Protein AF-A0A7X8KU43-F1 (afdb_monomer_lite)

Radius of gyration: 26.55 Å; chains: 1; bounding box: 76×63×77 Å

pLDDT: mean 82.04, std 18.68, range [27.97, 98.12]

Structure (mmCIF, N/CA/C/O backbone):
data_AF-A0A7X8KU43-F1
#
_entry.id   AF-A0A7X8KU43-F1
#
loop_
_atom_site.group_PDB
_atom_site.id
_atom_site.type_symbol
_atom_site.label_atom_id
_atom_site.label_alt_id
_atom_site.label_comp_id
_atom_site.label_asym_id
_atom_site.label_entity_id
_atom_site.label_seq_id
_atom_site.pdbx_PDB_ins_code
_atom_site.Cartn_x
_atom_site.Cartn_y
_atom_site.Cartn_z
_atom_site.occupancy
_atom_site.B_iso_or_equiv
_atom_site.auth_seq_id
_atom_site.auth_comp_id
_atom_site.auth_asym_id
_atom_site.auth_atom_id
_atom_site.pdbx_PDB_model_num
ATOM 1 N N . MET A 1 1 ? 43.065 34.150 -39.579 1.00 43.59 1 MET A N 1
ATOM 2 C CA . MET A 1 1 ? 42.049 33.133 -39.944 1.00 43.59 1 MET A CA 1
ATOM 3 C C . MET A 1 1 ? 42.023 31.978 -38.932 1.00 43.59 1 MET A C 1
ATOM 5 O O . MET A 1 1 ? 42.509 30.910 -39.254 1.00 43.59 1 MET A O 1
ATOM 9 N N . LYS A 1 2 ? 41.513 32.163 -37.702 1.00 38.28 2 LYS A N 1
ATOM 10 C CA . LYS A 1 2 ? 41.288 31.062 -36.725 1.00 38.28 2 LYS A CA 1
ATOM 11 C C . LYS A 1 2 ? 40.224 31.425 -35.665 1.00 38.28 2 LYS A C 1
ATOM 13 O O . LYS A 1 2 ? 40.397 31.143 -34.488 1.00 38.28 2 LYS A O 1
ATOM 18 N N . LYS A 1 3 ? 39.140 32.111 -36.051 1.00 36.75 3 LYS A N 1
ATOM 19 C CA . LYS A 1 3 ? 38.006 32.383 -35.134 1.00 36.75 3 LYS A CA 1
ATOM 20 C C . LYS A 1 3 ? 36.633 31.978 -35.675 1.00 36.75 3 LYS A C 1
ATOM 22 O O . LYS A 1 3 ? 35.703 31.854 -34.894 1.00 36.75 3 LYS A O 1
ATOM 27 N N . THR A 1 4 ? 36.513 31.676 -36.967 1.00 40.66 4 THR A N 1
ATOM 28 C CA . THR A 1 4 ? 35.217 31.343 -37.581 1.00 40.66 4 THR A CA 1
ATOM 29 C C . THR A 1 4 ? 34.882 29.846 -37.536 1.00 40.66 4 THR A C 1
ATOM 31 O O . THR A 1 4 ? 33.719 29.478 -37.623 1.00 40.66 4 THR A O 1
ATOM 34 N N . THR A 1 5 ? 35.865 28.963 -37.326 1.00 40.75 5 THR A N 1
ATOM 35 C CA . THR A 1 5 ? 35.646 27.502 -37.342 1.00 40.75 5 THR A CA 1
ATOM 36 C C . THR A 1 5 ? 35.141 26.937 -36.006 1.00 40.75 5 THR A C 1
ATOM 38 O O . THR A 1 5 ? 34.600 25.839 -35.977 1.00 40.75 5 THR A O 1
ATOM 41 N N . TYR A 1 6 ? 35.251 27.684 -34.900 1.00 33.97 6 TYR A N 1
ATOM 42 C CA . TYR A 1 6 ? 34.801 27.216 -33.578 1.00 33.97 6 TYR A CA 1
ATOM 43 C C . TYR A 1 6 ? 33.309 27.467 -33.303 1.00 33.97 6 TYR A C 1
ATOM 45 O O . TYR A 1 6 ? 32.732 26.820 -32.439 1.00 33.97 6 TYR A O 1
ATOM 53 N N . ILE A 1 7 ? 32.665 28.366 -34.055 1.00 38.22 7 ILE A N 1
ATOM 54 C CA . ILE A 1 7 ? 31.239 28.683 -33.864 1.00 38.22 7 ILE A CA 1
ATOM 55 C C . ILE A 1 7 ? 30.344 27.674 -34.603 1.00 38.22 7 ILE A C 1
ATOM 57 O O . ILE A 1 7 ? 29.251 27.372 -34.137 1.00 38.22 7 ILE A O 1
ATOM 61 N N . LEU A 1 8 ? 30.822 27.055 -35.689 1.00 31.77 8 LEU A N 1
ATOM 62 C CA . LEU A 1 8 ? 30.026 26.074 -36.436 1.00 31.77 8 LEU A CA 1
ATOM 63 C C . LEU A 1 8 ? 29.949 24.694 -35.751 1.00 31.77 8 LEU A C 1
ATOM 65 O O . LEU A 1 8 ? 28.955 23.994 -35.904 1.00 31.77 8 LEU A O 1
ATOM 69 N N . LEU A 1 9 ? 30.956 24.314 -34.954 1.00 32.56 9 LEU A N 1
ATOM 70 C CA . LEU A 1 9 ? 30.963 23.041 -34.214 1.00 32.56 9 LEU A CA 1
ATOM 71 C C . LEU A 1 9 ? 30.105 23.080 -32.942 1.00 32.56 9 LEU A C 1
ATOM 73 O O . LEU A 1 9 ? 29.522 22.065 -32.574 1.00 32.56 9 LEU A O 1
ATOM 77 N N . VAL A 1 10 ? 29.958 24.250 -32.313 1.00 34.97 10 VAL A N 1
ATOM 78 C CA . VAL A 1 10 ? 29.074 24.412 -31.146 1.00 34.97 10 VAL A CA 1
ATOM 79 C C . VAL A 1 10 ? 27.607 24.461 -31.579 1.00 34.97 10 VAL A C 1
ATOM 81 O O . VAL A 1 10 ? 26.766 23.862 -30.921 1.00 34.97 10 VAL A O 1
ATOM 84 N N . VAL A 1 11 ? 27.288 25.048 -32.737 1.00 35.31 11 VAL A N 1
ATOM 85 C CA . VAL A 1 11 ? 25.902 25.067 -33.240 1.00 35.31 11 VAL A CA 1
ATOM 86 C C . VAL A 1 11 ? 25.445 23.686 -33.734 1.00 35.31 11 VAL A C 1
ATOM 88 O O . VAL A 1 11 ? 24.280 23.347 -33.560 1.00 35.31 11 VAL A O 1
ATOM 91 N N . ILE A 1 12 ? 26.340 22.836 -34.254 1.00 33.31 12 ILE A N 1
ATOM 92 C CA . ILE A 1 12 ? 25.976 21.465 -34.664 1.00 33.31 12 ILE A CA 1
ATOM 93 C C . ILE A 1 12 ? 25.818 20.528 -33.450 1.00 33.31 12 ILE A C 1
ATOM 95 O O . ILE A 1 12 ? 24.948 19.662 -33.468 1.00 33.31 12 ILE A O 1
ATOM 99 N N . PHE A 1 13 ? 26.553 20.745 -32.352 1.00 32.97 13 PHE A N 1
ATOM 100 C CA . PHE A 1 13 ? 26.321 20.001 -31.104 1.00 32.97 13 PHE A CA 1
ATOM 101 C C . PHE A 1 13 ? 25.080 20.495 -30.339 1.00 32.97 13 PHE A C 1
ATOM 103 O O . PHE A 1 13 ? 24.383 19.698 -29.716 1.00 32.97 13 PHE A O 1
ATOM 110 N N . SER A 1 14 ? 24.740 21.784 -30.441 1.00 32.69 14 SER A N 1
ATOM 111 C CA . SER A 1 14 ? 23.500 22.338 -29.878 1.00 32.69 14 SER A CA 1
ATOM 112 C C . SER A 1 14 ? 22.250 22.053 -30.722 1.00 32.69 14 SER A C 1
ATOM 114 O O . SER A 1 14 ? 21.150 22.120 -30.188 1.00 32.69 14 SER A O 1
ATOM 116 N N . ALA A 1 15 ? 22.390 21.691 -32.003 1.00 33.19 15 ALA A N 1
ATOM 117 C CA . ALA A 1 15 ? 21.268 21.309 -32.868 1.00 33.19 15 ALA A CA 1
ATOM 118 C C . ALA A 1 15 ? 20.985 19.792 -32.898 1.00 33.19 15 ALA A C 1
ATOM 120 O O . ALA A 1 15 ? 19.907 19.389 -33.326 1.00 33.19 15 ALA A O 1
ATOM 121 N N . ILE A 1 16 ? 21.898 18.948 -32.401 1.00 32.66 16 ILE A N 1
ATOM 122 C CA . ILE A 1 16 ? 21.660 17.498 -32.236 1.00 32.66 16 ILE A CA 1
ATOM 123 C C . ILE A 1 16 ? 21.121 17.161 -30.832 1.00 32.66 16 ILE A C 1
ATOM 125 O O . ILE A 1 16 ? 20.484 16.130 -30.645 1.00 32.66 16 ILE A O 1
ATOM 129 N N . LEU A 1 17 ? 21.232 18.077 -29.866 1.00 31.91 17 LEU A N 1
ATOM 130 C CA . LEU A 1 17 ? 20.595 17.964 -28.544 1.00 31.91 17 LEU A CA 1
ATOM 131 C C . LEU A 1 17 ? 19.133 18.457 -28.495 1.00 31.91 17 LEU A C 1
ATOM 133 O O . LEU A 1 17 ? 18.544 18.516 -27.422 1.00 31.91 17 LEU A O 1
ATOM 137 N N . VAL A 1 18 ? 18.531 18.780 -29.647 1.00 35.34 18 VAL A N 1
ATOM 138 C CA . VAL A 1 18 ? 17.107 19.168 -29.767 1.00 35.34 18 VAL A CA 1
ATOM 139 C C . VAL A 1 18 ? 16.286 18.124 -30.551 1.00 35.34 18 VAL A C 1
ATOM 141 O O . VAL A 1 18 ? 15.082 18.278 -30.723 1.00 35.34 18 VAL A O 1
ATOM 144 N N . LEU A 1 19 ? 16.900 17.008 -30.973 1.00 33.28 19 LEU A N 1
ATOM 145 C CA . LEU A 1 19 ? 16.208 15.890 -31.642 1.00 33.28 19 LEU A CA 1
ATOM 146 C C . LEU A 1 19 ? 16.329 14.539 -30.920 1.00 33.28 19 LEU A C 1
ATOM 148 O O . LEU A 1 19 ? 15.763 13.552 -31.378 1.00 33.28 19 LEU A O 1
ATOM 152 N N . SER A 1 20 ? 16.961 14.498 -29.748 1.00 33.44 20 SER A N 1
ATOM 153 C CA . SER A 1 20 ? 16.688 13.470 -28.745 1.00 33.44 20 SER A CA 1
ATOM 154 C C . SER A 1 20 ? 15.942 14.132 -27.593 1.00 33.44 20 SER A C 1
ATOM 156 O O . SER A 1 20 ? 16.532 14.760 -26.719 1.00 33.44 20 SER A O 1
ATOM 158 N N . GLY A 1 21 ? 14.616 13.998 -27.585 1.00 31.06 21 GLY A N 1
ATOM 159 C CA . GLY A 1 21 ? 13.755 14.347 -26.452 1.00 31.06 21 GLY A CA 1
ATOM 160 C C . GLY A 1 21 ? 14.014 13.486 -25.207 1.00 31.06 21 GLY A C 1
ATOM 161 O O . GLY A 1 21 ? 13.071 13.091 -24.532 1.00 31.06 21 GLY A O 1
ATOM 162 N N . CYS A 1 22 ? 15.275 13.183 -24.888 1.00 32.84 22 CYS A N 1
ATOM 163 C CA . CYS A 1 22 ? 15.699 12.568 -23.642 1.00 32.84 22 CYS A CA 1
ATOM 164 C C . CYS A 1 22 ? 15.632 13.608 -22.521 1.00 32.84 22 CYS A C 1
ATOM 166 O O . CYS A 1 22 ? 16.640 14.024 -21.952 1.00 32.84 22 CYS A O 1
ATOM 168 N N . SER A 1 23 ? 14.410 13.991 -22.157 1.00 36.44 23 SER A N 1
ATOM 169 C CA . SER A 1 23 ? 14.125 14.210 -20.748 1.00 36.44 23 SER A CA 1
ATOM 170 C C . SER A 1 23 ? 14.338 12.860 -20.066 1.00 36.44 23 SER A C 1
ATOM 172 O O . SER A 1 23 ? 13.478 11.988 -20.109 1.00 36.44 23 SER A O 1
ATOM 174 N N . SER A 1 24 ? 15.514 12.654 -19.479 1.00 46.03 24 SER A N 1
ATOM 175 C CA . SER A 1 24 ? 15.922 11.432 -18.769 1.00 46.03 24 SER A CA 1
ATOM 176 C C . SER A 1 24 ? 15.148 11.185 -17.463 1.00 46.03 24 SER A C 1
ATOM 178 O O . SER A 1 24 ? 15.634 10.504 -16.563 1.00 46.03 24 SER A O 1
ATOM 180 N N . LYS A 1 25 ? 13.957 11.774 -17.324 1.00 62.25 25 LYS A N 1
ATOM 181 C CA . LYS A 1 25 ? 13.095 11.720 -16.147 1.00 62.25 25 LYS A CA 1
ATOM 182 C C . LYS A 1 25 ? 11.652 11.828 -16.636 1.00 62.25 25 LYS A C 1
ATOM 184 O O . LYS A 1 25 ? 11.289 12.877 -17.162 1.00 62.25 25 LYS A O 1
ATOM 189 N N . GLY A 1 26 ? 10.860 10.767 -16.490 1.00 75.88 26 GLY A N 1
ATOM 190 C CA . GLY A 1 26 ? 9.407 10.853 -16.662 1.00 75.88 26 GLY A CA 1
ATOM 191 C C . GLY A 1 26 ? 8.761 9.850 -17.618 1.00 75.88 26 GLY A C 1
ATOM 192 O O . GLY A 1 26 ? 9.371 8.858 -18.028 1.00 75.88 26 GLY A O 1
ATOM 193 N N . ILE A 1 27 ? 7.494 10.132 -17.927 1.00 87.25 27 ILE A N 1
ATOM 194 C CA . ILE A 1 27 ? 6.581 9.366 -18.776 1.00 87.25 27 ILE A CA 1
ATOM 195 C C . ILE A 1 27 ? 6.119 10.293 -19.891 1.00 87.25 27 ILE A C 1
ATOM 197 O O . ILE A 1 27 ? 5.416 11.277 -19.658 1.00 87.25 27 ILE A O 1
ATOM 201 N N . THR A 1 28 ? 6.485 9.976 -21.124 1.00 90.25 28 THR A N 1
ATOM 202 C CA . THR A 1 28 ? 6.164 10.829 -22.274 1.00 90.25 28 THR A CA 1
ATOM 203 C C . THR A 1 28 ? 5.762 9.987 -23.466 1.00 90.25 28 THR A C 1
ATOM 205 O O . THR A 1 28 ? 6.204 8.851 -23.604 1.00 90.25 28 THR A O 1
ATOM 208 N N . GLY A 1 29 ? 4.917 10.526 -24.338 1.00 90.94 29 GLY A N 1
ATOM 209 C CA . GLY A 1 29 ? 4.500 9.819 -25.540 1.00 90.94 29 GLY A CA 1
ATOM 210 C C . GLY A 1 29 ? 3.059 10.105 -25.918 1.00 90.94 29 GLY A C 1
ATOM 211 O O . GLY A 1 29 ? 2.514 11.170 -25.619 1.00 90.94 29 GLY A O 1
ATOM 212 N N . ASN A 1 30 ? 2.464 9.146 -26.613 1.00 93.62 30 ASN A N 1
ATOM 213 C CA . ASN A 1 30 ? 1.108 9.206 -27.132 1.00 93.62 30 ASN A CA 1
ATOM 214 C C . ASN A 1 30 ? 0.395 7.855 -26.952 1.00 93.62 30 ASN A C 1
ATOM 216 O O . ASN A 1 30 ? 0.941 6.911 -26.393 1.00 93.62 30 ASN A O 1
ATOM 220 N N . GLU A 1 31 ? -0.832 7.759 -27.449 1.00 94.69 31 GLU A N 1
ATOM 221 C CA . GLU A 1 31 ? -1.694 6.574 -27.354 1.00 94.69 31 GLU A CA 1
ATOM 222 C C . GLU A 1 31 ? -1.145 5.280 -27.975 1.00 94.69 31 GLU A C 1
ATOM 224 O O . GLU A 1 31 ? -1.690 4.210 -27.706 1.00 94.69 31 GLU A O 1
ATOM 229 N N . ASN A 1 32 ? -0.123 5.359 -28.827 1.00 94.31 32 ASN A N 1
ATOM 230 C CA . ASN A 1 32 ? 0.467 4.199 -29.498 1.00 94.31 32 ASN A CA 1
ATOM 231 C C . ASN A 1 32 ? 1.805 3.794 -28.882 1.00 94.31 32 ASN A C 1
ATOM 233 O O . ASN A 1 32 ? 2.158 2.619 -28.899 1.00 94.31 32 ASN A O 1
ATOM 237 N N . GLU A 1 33 ? 2.543 4.766 -28.353 1.00 94.56 33 GLU A N 1
ATOM 238 C CA . GLU A 1 33 ? 3.863 4.549 -27.783 1.00 94.56 33 GLU A CA 1
ATOM 239 C C . GLU A 1 33 ? 4.084 5.500 -26.610 1.00 94.56 33 GLU A C 1
ATOM 241 O O . GLU A 1 33 ? 4.035 6.725 -26.766 1.00 94.56 33 GLU A O 1
ATOM 246 N N . VAL A 1 34 ? 4.381 4.926 -25.444 1.00 93.75 34 VAL A N 1
ATOM 247 C CA . VAL A 1 34 ? 4.819 5.674 -24.266 1.00 93.75 34 VAL A CA 1
ATOM 248 C C . VAL A 1 34 ? 6.219 5.232 -23.866 1.00 93.75 34 VAL A C 1
ATOM 250 O O . VAL A 1 34 ? 6.542 4.047 -23.834 1.00 93.75 34 VAL A O 1
ATOM 253 N N . ARG A 1 35 ? 7.054 6.213 -23.545 1.00 91.81 35 ARG A N 1
ATOM 254 C CA . ARG A 1 35 ? 8.397 6.055 -22.999 1.00 91.81 35 ARG A CA 1
ATOM 255 C C . ARG A 1 35 ? 8.335 6.232 -21.490 1.00 91.81 35 ARG A C 1
ATOM 257 O O . ARG A 1 35 ? 7.846 7.257 -21.019 1.00 91.81 35 ARG A O 1
ATOM 264 N N . ILE A 1 36 ? 8.842 5.251 -20.751 1.00 88.25 36 ILE A N 1
ATOM 265 C CA . ILE A 1 36 ? 8.889 5.223 -19.286 1.00 88.25 36 ILE A CA 1
ATOM 266 C C . ILE A 1 36 ? 10.354 5.096 -18.868 1.00 88.25 36 ILE A C 1
ATOM 268 O O . ILE A 1 36 ? 11.019 4.138 -19.247 1.00 88.25 36 ILE A O 1
ATOM 272 N N . SER A 1 37 ? 10.882 6.039 -18.091 1.00 79.75 37 SER A N 1
ATOM 273 C CA . SER A 1 37 ? 12.252 5.930 -17.562 1.00 79.75 37 SER A CA 1
ATOM 274 C C . SER A 1 37 ? 12.441 4.663 -16.702 1.00 79.75 37 SER A C 1
ATOM 276 O O . SER A 1 37 ? 11.493 4.219 -16.061 1.00 79.75 37 SER A O 1
ATOM 278 N N . ILE A 1 38 ? 13.659 4.097 -16.655 1.00 59.50 38 ILE A N 1
ATOM 279 C CA . ILE A 1 38 ? 14.026 2.822 -15.974 1.00 59.50 38 ILE A CA 1
ATOM 280 C C . ILE A 1 38 ? 13.612 2.674 -14.498 1.00 59.50 38 ILE A C 1
ATOM 282 O O . ILE A 1 38 ? 13.722 1.586 -13.942 1.00 59.50 38 ILE A O 1
ATOM 286 N N . PHE A 1 39 ? 13.125 3.736 -13.862 1.00 66.31 39 PHE A N 1
ATOM 287 C CA . PHE A 1 39 ? 12.539 3.689 -12.521 1.00 66.31 39 PHE A CA 1
ATOM 288 C C . PHE A 1 39 ? 11.061 3.272 -12.516 1.00 66.31 39 PHE A C 1
ATOM 290 O O . PHE A 1 39 ? 10.439 3.239 -11.458 1.00 66.31 39 PHE A O 1
ATOM 297 N N . GLY A 1 40 ? 10.489 2.974 -13.685 1.00 66.56 40 GLY A N 1
ATOM 298 C CA . GLY A 1 40 ? 9.151 2.425 -13.811 1.00 66.56 40 GLY A CA 1
ATOM 299 C C . GLY A 1 40 ? 9.150 0.906 -13.942 1.00 66.56 40 GLY A C 1
ATOM 300 O O . GLY A 1 40 ? 9.958 0.328 -14.669 1.00 66.56 40 GLY A O 1
ATOM 301 N N . GLN A 1 41 ? 8.209 0.252 -13.269 1.00 78.31 41 GLN A N 1
ATOM 302 C CA . GLN A 1 41 ? 7.930 -1.172 -13.460 1.00 78.31 41 GLN A CA 1
ATOM 303 C C . GLN A 1 41 ? 6.536 -1.331 -14.035 1.00 78.31 41 GLN A C 1
ATOM 305 O O . GLN A 1 41 ? 5.638 -0.571 -13.693 1.00 78.31 41 GLN A O 1
ATOM 310 N N . LEU A 1 42 ? 6.341 -2.319 -14.901 1.00 85.75 42 LEU A N 1
ATOM 311 C CA . LEU A 1 42 ? 5.048 -2.536 -15.531 1.00 85.75 42 LEU A CA 1
ATOM 312 C C . LEU A 1 42 ? 4.727 -4.010 -15.691 1.00 85.75 42 LEU A C 1
ATOM 314 O O . LEU A 1 42 ? 5.623 -4.853 -15.790 1.00 85.75 42 LEU A O 1
ATOM 318 N N . THR A 1 43 ? 3.437 -4.300 -15.791 1.00 85.62 43 THR A N 1
ATOM 319 C CA . THR A 1 43 ? 2.931 -5.596 -16.230 1.00 85.62 43 THR A CA 1
ATOM 320 C C . THR A 1 43 ? 1.820 -5.416 -17.268 1.00 85.62 43 THR A C 1
ATOM 322 O O . THR A 1 43 ? 1.151 -4.377 -17.286 1.00 85.62 43 THR A O 1
ATOM 325 N N . PRO A 1 44 ? 1.622 -6.418 -18.142 1.00 88.69 44 PRO A N 1
ATOM 326 C CA . PRO A 1 44 ? 2.515 -7.552 -18.381 1.00 88.69 44 PRO A CA 1
ATOM 327 C C . PRO A 1 44 ? 3.784 -7.119 -19.134 1.00 88.69 44 PRO A C 1
ATOM 329 O O . PRO A 1 44 ? 3.786 -6.136 -19.870 1.00 88.69 44 PRO A O 1
ATOM 332 N N . ALA A 1 45 ? 4.868 -7.893 -19.019 1.00 86.88 45 ALA A N 1
ATOM 333 C CA . ALA A 1 45 ? 6.114 -7.617 -19.748 1.00 86.88 45 ALA A CA 1
ATOM 334 C C . ALA A 1 45 ? 5.932 -7.591 -21.283 1.00 86.88 45 ALA A C 1
ATOM 336 O O . ALA A 1 45 ? 6.725 -6.974 -21.989 1.00 86.88 45 ALA A O 1
ATOM 337 N N . SER A 1 46 ? 4.871 -8.222 -21.800 1.00 87.44 46 SER A N 1
ATOM 338 C CA . SER A 1 46 ? 4.487 -8.201 -23.217 1.00 87.44 46 SER A CA 1
ATOM 339 C C . SER A 1 46 ? 3.987 -6.841 -23.717 1.00 87.44 46 SER A C 1
ATOM 341 O O . SER A 1 46 ? 3.827 -6.665 -24.924 1.00 87.44 46 SER A O 1
ATOM 343 N N . ALA A 1 47 ? 3.744 -5.876 -22.825 1.00 91.31 47 ALA A 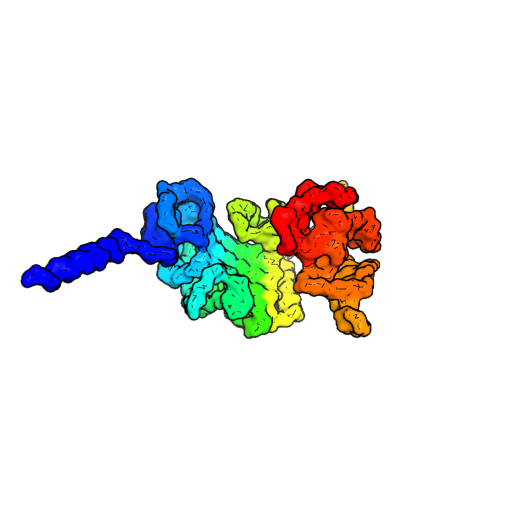N 1
ATOM 344 C CA . ALA A 1 47 ? 3.447 -4.500 -23.211 1.00 91.31 47 ALA A CA 1
ATOM 345 C C . ALA A 1 47 ? 4.691 -3.745 -23.717 1.00 91.31 47 ALA A C 1
ATOM 347 O O . ALA A 1 47 ? 4.554 -2.707 -24.360 1.00 91.31 47 ALA A O 1
ATOM 348 N N . VAL A 1 48 ? 5.902 -4.255 -23.457 1.00 92.19 48 VAL A N 1
ATOM 349 C CA . VAL A 1 48 ? 7.154 -3.653 -23.932 1.00 92.19 48 VAL A CA 1
ATOM 350 C C . VAL A 1 48 ? 7.338 -3.948 -25.420 1.00 92.19 48 VAL A C 1
ATOM 352 O O . VAL A 1 48 ? 7.456 -5.104 -25.822 1.00 92.19 48 VAL A O 1
ATOM 355 N N . ILE A 1 49 ? 7.402 -2.893 -26.231 1.00 93.62 49 ILE A N 1
ATOM 356 C CA . ILE A 1 49 ? 7.675 -2.974 -27.673 1.00 93.62 49 ILE A CA 1
ATOM 357 C C . ILE A 1 49 ? 9.190 -2.936 -27.916 1.00 93.62 49 ILE A C 1
ATOM 359 O O . ILE A 1 49 ? 9.702 -3.599 -28.815 1.00 93.62 49 ILE A O 1
ATOM 363 N N . SER A 1 50 ? 9.916 -2.170 -27.097 1.00 88.44 50 SER A N 1
ATOM 364 C CA . SER A 1 50 ? 11.363 -1.989 -27.196 1.00 88.44 50 SER A CA 1
ATOM 365 C C . SER A 1 50 ? 11.974 -1.693 -25.822 1.00 88.44 50 SER A C 1
ATOM 367 O O . SER A 1 50 ? 11.364 -1.042 -24.969 1.00 88.44 50 SER A O 1
ATOM 369 N N . LYS A 1 51 ? 13.200 -2.179 -25.610 1.00 78.94 51 LYS A N 1
ATOM 370 C CA . LYS A 1 51 ? 14.048 -1.791 -24.480 1.00 78.94 51 LYS A CA 1
ATOM 371 C C . LYS A 1 51 ? 15.083 -0.807 -25.003 1.00 78.94 51 LYS A C 1
ATOM 373 O O . LYS A 1 51 ? 16.002 -1.211 -25.713 1.00 78.94 51 LYS A O 1
ATOM 378 N N . GLU A 1 52 ? 14.918 0.463 -24.668 1.00 82.81 52 GLU A N 1
ATOM 379 C CA . GLU A 1 52 ? 15.921 1.486 -24.930 1.00 82.81 52 GLU A CA 1
ATOM 380 C C . GLU A 1 52 ? 16.816 1.645 -23.700 1.00 82.81 52 GLU A C 1
ATOM 382 O O . GLU A 1 52 ? 16.414 1.374 -22.566 1.00 82.81 52 GLU A O 1
ATOM 387 N N . ASP A 1 53 ? 18.058 2.069 -23.906 1.00 79.88 53 ASP A N 1
ATOM 388 C CA . ASP A 1 53 ? 18.925 2.353 -22.769 1.00 79.88 53 ASP A CA 1
ATOM 389 C C . ASP A 1 53 ? 18.347 3.528 -21.962 1.00 79.88 53 ASP A C 1
ATOM 391 O O . ASP A 1 53 ? 18.025 4.583 -22.511 1.00 79.88 53 ASP A O 1
ATOM 395 N N . GLY A 1 54 ? 18.143 3.325 -20.661 1.00 77.38 54 GLY A N 1
ATOM 396 C CA . GLY A 1 54 ? 17.529 4.320 -19.778 1.00 77.38 54 GLY A CA 1
ATOM 397 C C . GLY A 1 54 ? 16.006 4.507 -19.903 1.00 77.38 54 GLY A C 1
ATOM 398 O O . GLY A 1 54 ? 15.448 5.276 -19.109 1.00 77.38 54 GLY A O 1
ATOM 399 N N . ALA A 1 55 ? 15.307 3.792 -20.800 1.00 84.69 55 ALA A N 1
ATOM 400 C CA . ALA A 1 55 ? 13.844 3.844 -20.912 1.00 84.69 55 ALA A CA 1
ATOM 401 C C . ALA A 1 55 ? 13.192 2.561 -21.473 1.00 84.69 55 ALA A C 1
ATOM 403 O O . ALA A 1 55 ? 13.711 1.878 -22.350 1.00 84.69 55 ALA A O 1
ATOM 404 N N . LEU A 1 56 ? 11.981 2.259 -21.014 1.00 86.88 56 LEU A N 1
ATOM 405 C CA . LEU A 1 56 ? 11.094 1.269 -21.617 1.00 86.88 56 LEU A CA 1
ATOM 406 C C . LEU A 1 56 ? 10.161 1.958 -22.608 1.00 86.88 56 LEU A C 1
ATOM 408 O O . LEU A 1 56 ? 9.532 2.961 -22.274 1.00 86.88 56 LEU A O 1
ATOM 412 N N . VAL A 1 57 ? 10.038 1.391 -23.805 1.00 91.62 57 VAL A N 1
ATOM 413 C CA . VAL A 1 57 ? 9.075 1.829 -24.816 1.00 91.62 57 VAL A CA 1
ATOM 414 C C . VAL A 1 57 ? 7.937 0.823 -24.860 1.00 91.62 57 VAL A C 1
ATOM 416 O O . VAL A 1 57 ? 8.160 -0.373 -25.077 1.00 91.62 57 VAL A O 1
ATOM 419 N N . VAL A 1 58 ? 6.718 1.294 -24.615 1.00 93.88 58 VAL A N 1
ATOM 420 C CA . VAL A 1 58 ? 5.574 0.429 -24.322 1.00 93.88 58 VAL A CA 1
ATOM 421 C C . VAL A 1 58 ? 4.358 0.790 -25.156 1.00 93.88 58 VAL A C 1
ATOM 423 O O . VAL A 1 58 ? 4.155 1.950 -25.511 1.00 93.88 58 VAL A O 1
ATOM 426 N N . ASP A 1 59 ? 3.527 -0.216 -25.407 1.00 96.88 59 ASP A N 1
ATOM 427 C CA . ASP A 1 59 ? 2.147 -0.046 -25.849 1.00 96.88 59 ASP A CA 1
ATOM 428 C C . ASP A 1 59 ? 1.295 0.259 -24.604 1.00 96.88 59 ASP A C 1
ATOM 430 O O . ASP A 1 59 ? 1.020 -0.660 -23.818 1.00 96.88 59 ASP A O 1
ATOM 434 N N . PRO A 1 60 ? 0.882 1.520 -24.372 1.00 95.75 60 PRO A N 1
ATOM 435 C CA . PRO A 1 60 ? 0.191 1.892 -23.139 1.00 95.75 60 PRO A CA 1
ATOM 436 C C . PRO A 1 60 ? -1.164 1.185 -22.999 1.00 95.75 60 PRO A C 1
ATOM 438 O O . PRO A 1 60 ? -1.633 0.971 -21.884 1.00 95.75 60 PRO A O 1
ATOM 441 N N . LYS A 1 61 ? -1.770 0.736 -24.107 1.00 97.12 61 LYS A N 1
ATOM 442 C CA . LYS A 1 61 ? -3.054 0.022 -24.103 1.00 97.12 61 LYS A CA 1
ATOM 443 C C . LYS A 1 61 ? -2.922 -1.409 -23.587 1.00 97.12 61 LYS A C 1
ATOM 445 O O . LYS A 1 61 ? -3.931 -2.020 -23.251 1.00 97.12 61 LYS A O 1
ATOM 450 N N . LYS A 1 62 ? -1.711 -1.968 -23.522 1.00 96.00 62 LYS A N 1
ATOM 451 C CA . LYS A 1 62 ? -1.466 -3.318 -22.986 1.00 96.00 62 LYS A CA 1
ATOM 452 C C . LYS A 1 62 ? -1.066 -3.323 -21.519 1.00 96.00 62 LYS A C 1
ATOM 454 O O . LYS A 1 62 ? -1.082 -4.388 -20.913 1.00 96.00 62 LYS A O 1
ATOM 459 N N . VAL A 1 63 ? -0.680 -2.177 -20.966 1.00 93.88 63 VAL A N 1
ATOM 460 C CA . VAL A 1 63 ? -0.213 -2.072 -19.583 1.00 93.88 63 VAL A CA 1
ATOM 461 C C . VAL A 1 63 ? -1.407 -2.137 -18.631 1.00 93.88 63 VAL A C 1
ATOM 463 O O . VAL A 1 63 ? -2.339 -1.344 -18.738 1.00 93.88 63 VAL A O 1
ATOM 466 N N . THR A 1 64 ? -1.353 -3.071 -17.685 1.00 93.06 64 THR A N 1
ATOM 467 C CA . THR A 1 64 ? -2.387 -3.290 -16.662 1.00 93.06 64 THR A CA 1
ATOM 468 C C . THR A 1 64 ? -1.936 -2.874 -15.271 1.00 93.06 64 THR A C 1
ATOM 470 O O . THR A 1 64 ? -2.768 -2.529 -14.435 1.00 93.06 64 THR A O 1
ATOM 473 N N . SER A 1 65 ? -0.630 -2.873 -15.010 1.00 92.19 65 SER A N 1
ATOM 474 C CA . SER A 1 65 ? -0.069 -2.347 -13.767 1.00 92.19 65 SER A CA 1
ATOM 475 C C . SER A 1 65 ? 1.166 -1.515 -14.067 1.00 92.19 65 SER A C 1
ATOM 477 O O . SER A 1 65 ? 1.979 -1.908 -14.905 1.00 92.19 65 SER A O 1
ATOM 479 N N . LEU A 1 66 ? 1.311 -0.387 -13.379 1.00 92.38 66 LEU A N 1
ATOM 480 C CA . LEU A 1 66 ? 2.408 0.552 -13.563 1.00 92.38 66 LEU A CA 1
ATOM 481 C C . LEU A 1 66 ? 2.876 1.080 -12.204 1.00 92.38 66 LEU A C 1
ATOM 483 O O . LEU A 1 66 ? 2.080 1.591 -11.429 1.00 92.38 66 LEU A O 1
ATOM 487 N N . GLN A 1 67 ? 4.172 0.995 -11.937 1.00 89.62 67 GLN A N 1
ATOM 488 C CA . GLN A 1 67 ? 4.848 1.740 -10.882 1.00 89.62 67 GLN A CA 1
ATOM 489 C C . GLN A 1 67 ? 5.682 2.835 -11.531 1.00 89.62 67 GLN A C 1
ATOM 491 O O . GLN A 1 67 ? 6.389 2.559 -12.499 1.00 89.62 67 GLN A O 1
ATOM 496 N N . ILE A 1 68 ? 5.640 4.041 -10.974 1.00 87.44 68 ILE A N 1
ATOM 497 C CA . ILE A 1 68 ? 6.459 5.182 -11.382 1.00 87.44 68 ILE A CA 1
ATOM 498 C C . ILE A 1 68 ? 7.014 5.903 -10.158 1.00 87.44 68 ILE A C 1
ATOM 500 O O . ILE A 1 68 ? 6.301 6.158 -9.191 1.00 87.44 68 ILE A O 1
ATOM 504 N N . SER A 1 69 ? 8.299 6.247 -10.220 1.00 86.00 69 SER A N 1
ATOM 505 C CA . SER A 1 69 ? 8.988 6.944 -9.138 1.00 86.00 69 SER A CA 1
ATOM 506 C C . SER A 1 69 ? 9.200 8.415 -9.469 1.00 86.00 69 SER A C 1
ATOM 508 O O . SER A 1 69 ? 9.715 8.773 -10.533 1.00 86.00 69 SER A O 1
ATOM 510 N N . SER A 1 70 ? 8.790 9.263 -8.536 1.00 84.50 70 SER A N 1
ATOM 511 C CA . SER A 1 70 ? 8.841 10.717 -8.561 1.00 84.50 70 SER A CA 1
ATOM 512 C C . SER A 1 70 ? 8.387 11.311 -9.905 1.00 84.50 70 SER A C 1
ATOM 514 O O . SER A 1 70 ? 9.202 11.983 -10.543 1.00 84.50 70 SER A O 1
ATOM 516 N N . PRO A 1 71 ? 7.152 11.074 -10.391 1.00 87.88 71 PRO A N 1
ATOM 517 C CA . PRO A 1 71 ? 6.672 11.695 -11.625 1.00 87.88 71 PRO A CA 1
ATOM 518 C C . PRO A 1 71 ? 6.540 13.217 -11.480 1.00 87.88 71 PRO A C 1
ATOM 520 O O . PRO A 1 71 ? 6.342 13.751 -10.396 1.00 87.88 71 PRO A O 1
ATOM 523 N N . SER A 1 72 ? 6.651 13.946 -12.584 1.00 88.38 72 SER A N 1
ATOM 524 C CA . SER A 1 72 ? 6.175 15.328 -12.671 1.00 88.38 72 SER A CA 1
ATOM 525 C C . SER A 1 72 ? 4.673 15.362 -12.972 1.00 88.38 72 SER A C 1
ATOM 527 O O . SER A 1 72 ? 4.112 14.413 -13.520 1.00 88.38 72 SER A O 1
ATOM 529 N N . ASN A 1 73 ? 4.021 16.503 -12.738 1.00 90.12 73 ASN A N 1
ATOM 530 C CA . ASN A 1 73 ? 2.629 16.699 -13.168 1.00 90.12 73 ASN A CA 1
ATOM 531 C C . ASN A 1 73 ? 2.437 16.571 -14.693 1.00 90.12 73 ASN A C 1
ATOM 533 O O . ASN A 1 73 ? 1.335 16.290 -15.160 1.00 90.12 73 ASN A O 1
ATOM 537 N N . ALA A 1 74 ? 3.489 16.782 -15.493 1.00 89.12 74 ALA A N 1
ATOM 538 C CA . ALA A 1 74 ? 3.436 16.529 -16.932 1.00 89.12 74 ALA A CA 1
ATOM 539 C C . ALA A 1 74 ? 3.388 15.024 -17.240 1.00 89.12 74 ALA A C 1
ATOM 541 O O . ALA A 1 74 ? 2.655 14.617 -18.138 1.00 89.12 74 ALA A O 1
ATOM 542 N N . ASP A 1 75 ? 4.096 14.207 -16.458 1.00 90.44 75 ASP A N 1
ATOM 543 C CA . ASP A 1 75 ? 4.099 12.748 -16.601 1.00 90.44 75 ASP A CA 1
ATOM 544 C C . ASP A 1 75 ? 2.729 12.155 -16.261 1.00 90.44 75 ASP A C 1
ATOM 546 O O . ASP A 1 75 ? 2.232 11.298 -16.992 1.00 90.44 75 ASP A O 1
ATOM 550 N N . LEU A 1 76 ? 2.071 12.669 -15.212 1.00 92.81 76 LEU A N 1
ATOM 551 C CA . LEU A 1 76 ? 0.714 12.252 -14.841 1.00 92.81 76 LEU A CA 1
ATOM 552 C C . LEU A 1 76 ? -0.286 12.480 -15.984 1.00 92.81 76 LEU A C 1
ATOM 554 O O . LEU A 1 76 ? -1.143 11.637 -16.229 1.00 92.81 76 LEU A O 1
ATOM 558 N N . LYS A 1 77 ? -0.142 13.559 -16.765 1.00 94.00 77 LYS A N 1
ATOM 559 C CA . LYS A 1 77 ? -1.001 13.816 -17.940 1.00 94.00 77 LYS A CA 1
ATOM 560 C C . LYS A 1 77 ? -0.842 12.776 -19.047 1.00 94.00 77 LYS A C 1
ATOM 562 O O . LYS A 1 77 ? -1.768 12.596 -19.839 1.00 94.00 77 LYS A O 1
ATOM 567 N N . THR A 1 78 ? 0.305 12.107 -19.127 1.00 94.31 78 THR A N 1
ATOM 568 C CA . THR A 1 78 ? 0.544 11.025 -20.091 1.00 94.31 78 THR A CA 1
ATOM 569 C C . THR A 1 78 ? -0.218 9.751 -19.706 1.00 94.31 78 THR A C 1
ATOM 571 O O . THR A 1 78 ? -0.509 8.933 -20.579 1.00 94.31 78 THR A O 1
ATOM 574 N N . LEU A 1 79 ? -0.614 9.591 -18.434 1.00 95.88 79 LEU A N 1
ATOM 575 C CA . LEU A 1 79 ? -1.311 8.391 -17.955 1.00 95.88 79 LEU A CA 1
ATOM 576 C C . LEU A 1 79 ? -2.662 8.154 -18.640 1.00 95.88 79 LEU A C 1
ATOM 578 O O . LEU A 1 79 ? -3.068 7.005 -18.765 1.00 95.88 79 LEU A O 1
ATOM 582 N N . LYS A 1 80 ? -3.294 9.193 -19.204 1.00 96.44 80 LYS A N 1
ATOM 583 C CA . LYS A 1 80 ? -4.541 9.082 -19.984 1.00 96.44 80 LYS A CA 1
ATOM 584 C C . LYS A 1 80 ? -4.489 8.069 -21.140 1.00 96.44 80 LYS A C 1
ATOM 586 O O . LYS A 1 80 ? -5.526 7.639 -21.629 1.00 96.44 80 LYS A O 1
ATOM 591 N N . TYR A 1 81 ? -3.294 7.714 -21.621 1.00 97.06 81 TYR A N 1
ATOM 592 C CA . TYR A 1 81 ? -3.125 6.726 -22.690 1.00 97.06 81 TYR A CA 1
ATOM 593 C C . TYR A 1 81 ? -3.193 5.274 -22.196 1.00 97.06 81 TYR A C 1
ATOM 595 O O . TYR A 1 81 ? -3.359 4.359 -23.004 1.00 97.06 81 TYR A O 1
ATOM 603 N N . PHE A 1 82 ? -3.083 5.047 -20.886 1.00 96.50 82 PHE A N 1
ATOM 604 C CA . PHE A 1 82 ? -3.081 3.727 -20.265 1.00 96.50 82 PHE A CA 1
ATOM 605 C C . PHE A 1 82 ? -4.512 3.272 -19.956 1.00 96.50 82 PHE A C 1
ATOM 607 O O . PHE A 1 82 ? -4.901 3.046 -18.815 1.00 96.50 82 PHE A O 1
ATOM 614 N N . VAL A 1 83 ? -5.312 3.130 -21.011 1.00 96.50 83 VAL A N 1
ATOM 615 C CA . VAL A 1 83 ? -6.764 2.880 -20.934 1.00 96.50 83 VAL A CA 1
ATOM 616 C C . VAL A 1 83 ? -7.157 1.530 -20.320 1.00 96.50 83 VAL A C 1
ATOM 618 O O . VAL A 1 83 ? -8.336 1.285 -20.113 1.00 96.50 83 VAL A O 1
ATOM 621 N N . ASN A 1 84 ? -6.192 0.650 -20.038 1.00 95.88 84 ASN A N 1
ATOM 622 C CA . ASN A 1 84 ? -6.398 -0.637 -19.366 1.00 95.88 84 ASN A CA 1
ATOM 623 C C . ASN A 1 84 ? -5.649 -0.728 -18.024 1.00 95.88 84 ASN A C 1
ATOM 625 O O . ASN A 1 84 ? -5.510 -1.821 -17.471 1.00 95.88 84 ASN A O 1
ATOM 629 N N . LEU A 1 85 ? -5.164 0.401 -17.495 1.00 95.44 85 LEU A N 1
ATOM 630 C CA . LEU A 1 85 ? -4.423 0.442 -16.241 1.00 95.44 85 LEU A CA 1
ATOM 631 C C . LEU A 1 85 ? -5.346 0.151 -15.059 1.00 95.44 85 LEU A C 1
ATOM 633 O O . LEU A 1 85 ? -6.264 0.913 -14.781 1.00 95.44 85 LEU A O 1
ATOM 637 N N . LYS A 1 86 ? -5.079 -0.953 -14.363 1.00 94.81 86 LYS A N 1
ATOM 638 C CA . LYS A 1 86 ? -5.827 -1.406 -13.185 1.00 94.81 86 LYS A CA 1
ATOM 639 C C . LYS A 1 86 ? -5.120 -1.085 -11.880 1.00 94.81 86 LYS A C 1
ATOM 641 O O . LYS A 1 86 ? -5.788 -0.869 -10.877 1.00 94.81 86 LYS A O 1
ATOM 646 N N . TYR A 1 87 ? -3.793 -1.035 -11.895 1.00 95.00 87 TYR A N 1
ATOM 647 C CA . TYR A 1 87 ? -3.004 -0.712 -10.714 1.00 95.00 87 TYR A CA 1
ATOM 648 C C . TYR A 1 87 ? -1.953 0.343 -11.022 1.00 95.00 87 TYR A C 1
ATOM 650 O O . TYR A 1 87 ? -1.143 0.160 -11.935 1.00 95.00 87 TYR A O 1
ATOM 658 N N . LEU A 1 88 ? -1.946 1.416 -10.239 1.00 95.56 88 LEU A N 1
ATOM 659 C CA . LEU A 1 88 ? -0.944 2.467 -10.320 1.00 95.56 88 LEU A CA 1
ATOM 660 C C . LEU A 1 88 ? -0.258 2.639 -8.968 1.00 95.56 88 LEU A C 1
ATOM 662 O O . LEU A 1 88 ? -0.918 2.882 -7.964 1.00 95.56 88 LEU A O 1
ATOM 666 N N . ARG A 1 89 ? 1.073 2.575 -8.969 1.00 92.38 89 ARG A N 1
ATOM 667 C CA . ARG A 1 89 ? 1.909 2.982 -7.842 1.00 92.38 89 ARG A CA 1
ATOM 668 C C . ARG A 1 89 ? 2.704 4.229 -8.205 1.00 92.38 89 ARG A C 1
ATOM 670 O O . ARG A 1 89 ? 3.456 4.217 -9.179 1.00 92.38 89 ARG A O 1
ATOM 677 N N . ILE A 1 90 ? 2.566 5.280 -7.411 1.00 91.12 90 ILE A N 1
ATOM 678 C CA . ILE A 1 90 ? 3.365 6.501 -7.474 1.00 91.12 90 ILE A CA 1
ATOM 679 C C . ILE A 1 90 ? 4.177 6.575 -6.188 1.00 91.12 90 ILE A C 1
ATOM 681 O O . ILE A 1 90 ? 3.608 6.660 -5.108 1.00 91.12 90 ILE A O 1
ATOM 685 N N . ASP A 1 91 ? 5.501 6.582 -6.284 1.00 86.00 91 ASP A N 1
ATOM 686 C CA . ASP A 1 91 ? 6.354 6.838 -5.120 1.00 86.00 91 ASP A CA 1
ATOM 687 C C . ASP A 1 91 ? 7.230 8.080 -5.313 1.00 86.00 91 ASP A C 1
ATOM 689 O O . ASP A 1 91 ? 7.249 8.655 -6.402 1.00 86.00 91 ASP A O 1
ATOM 693 N N . ASN A 1 92 ? 7.925 8.544 -4.270 1.00 80.44 92 ASN A N 1
ATOM 694 C CA . ASN A 1 92 ? 8.910 9.629 -4.382 1.00 80.44 92 ASN A CA 1
ATOM 695 C C . ASN A 1 92 ? 10.339 9.205 -3.981 1.00 80.44 92 ASN A C 1
ATOM 697 O O . ASN A 1 92 ? 11.113 10.025 -3.489 1.00 80.44 92 ASN A O 1
ATOM 701 N N . ASN A 1 93 ? 10.719 7.952 -4.254 1.00 70.06 93 ASN A N 1
ATOM 702 C CA . ASN A 1 93 ? 11.977 7.320 -3.814 1.00 70.06 93 ASN A CA 1
ATOM 703 C C . ASN A 1 93 ? 13.282 7.952 -4.351 1.00 70.06 93 ASN A C 1
ATOM 705 O O . ASN A 1 93 ? 14.373 7.438 -4.108 1.00 70.06 93 ASN A O 1
ATOM 709 N N . MET A 1 94 ? 13.200 9.056 -5.092 1.00 67.06 94 MET A N 1
ATOM 710 C CA . MET A 1 94 ? 14.352 9.765 -5.642 1.00 67.06 94 MET A CA 1
ATOM 711 C C . MET A 1 94 ? 14.544 11.100 -4.929 1.00 67.06 94 MET A C 1
ATOM 713 O O . MET A 1 94 ? 13.614 11.906 -4.879 1.00 67.06 94 MET A O 1
ATOM 717 N N . GLU A 1 95 ? 15.776 11.382 -4.487 1.00 60.31 95 GLU A N 1
ATOM 718 C CA . GLU A 1 95 ? 16.159 12.662 -3.883 1.00 60.31 95 GLU A CA 1
ATOM 719 C C . GLU A 1 95 ? 15.912 13.831 -4.852 1.00 60.31 95 GLU A C 1
ATOM 721 O O . GLU A 1 95 ? 16.745 14.185 -5.695 1.00 60.31 95 GLU A O 1
ATOM 726 N N . ARG A 1 96 ? 14.741 14.465 -4.742 1.00 61.41 96 ARG A N 1
ATOM 727 C CA . ARG A 1 96 ? 14.467 15.732 -5.417 1.00 61.41 96 ARG A CA 1
ATOM 728 C C . ARG A 1 96 ? 14.749 16.877 -4.456 1.00 61.41 96 ARG A C 1
ATOM 730 O O . ARG A 1 96 ? 14.304 16.885 -3.316 1.00 61.41 96 ARG A O 1
ATOM 737 N N . LYS A 1 97 ? 15.440 17.906 -4.959 1.00 57.62 97 LYS A N 1
ATOM 738 C CA . LYS A 1 97 ? 15.654 19.170 -4.227 1.00 57.62 97 LYS A CA 1
ATOM 739 C C . LYS A 1 97 ? 14.343 19.916 -3.941 1.00 57.62 97 LYS A C 1
ATOM 741 O O . LYS A 1 97 ? 14.314 20.771 -3.065 1.00 57.62 97 LYS A O 1
ATOM 746 N N . LYS A 1 98 ? 13.295 19.640 -4.723 1.00 62.75 98 LYS A N 1
ATOM 747 C CA . LYS A 1 98 ? 11.957 20.221 -4.606 1.00 62.75 98 LYS A CA 1
ATOM 748 C C . LYS A 1 98 ? 10.937 19.241 -5.188 1.00 62.75 98 LYS A C 1
ATOM 750 O O . LYS A 1 98 ? 11.145 18.753 -6.301 1.00 62.75 98 LYS A O 1
ATOM 755 N N . TYR A 1 99 ? 9.873 18.974 -4.444 1.00 64.81 99 TYR A N 1
ATOM 756 C CA . TYR A 1 99 ? 8.731 18.191 -4.909 1.00 64.81 99 TYR A CA 1
ATOM 757 C C . TYR A 1 99 ? 7.657 19.140 -5.447 1.00 64.81 99 TYR A C 1
ATOM 759 O O . TYR A 1 99 ? 7.457 20.227 -4.899 1.00 64.81 99 TYR A O 1
ATOM 767 N N . ASP A 1 100 ? 7.021 18.755 -6.552 1.00 70.50 100 ASP A N 1
ATOM 768 C CA . ASP A 1 100 ? 5.812 19.428 -7.023 1.00 70.50 100 ASP A CA 1
ATOM 769 C C . ASP A 1 100 ? 4.646 19.020 -6.114 1.00 70.50 100 ASP A C 1
ATOM 771 O O . ASP A 1 100 ? 4.615 17.895 -5.616 1.00 70.50 100 ASP A O 1
ATOM 775 N N . THR A 1 101 ? 3.671 19.907 -5.924 1.00 90.31 101 THR A N 1
ATOM 776 C CA . THR A 1 101 ? 2.353 19.479 -5.444 1.00 90.31 101 THR A CA 1
ATOM 777 C C . THR A 1 101 ? 1.676 18.726 -6.585 1.00 90.31 101 THR A C 1
ATOM 779 O O . THR A 1 101 ? 1.483 19.292 -7.668 1.00 90.31 101 THR A O 1
ATOM 782 N N . TYR A 1 102 ? 1.364 17.450 -6.374 1.00 91.81 102 TYR A N 1
ATOM 783 C CA . TYR A 1 102 ? 0.774 16.599 -7.397 1.00 91.81 102 TYR A CA 1
ATOM 784 C C . TYR A 1 102 ? -0.691 16.954 -7.645 1.00 91.81 102 TYR A C 1
ATOM 786 O O . TYR A 1 102 ? -1.501 17.068 -6.724 1.00 91.81 102 TYR A O 1
ATOM 794 N N . ASP A 1 103 ? -1.007 17.140 -8.923 1.00 95.12 103 ASP A N 1
ATOM 795 C CA . ASP A 1 103 ? -2.354 17.325 -9.443 1.00 95.12 103 ASP A CA 1
ATOM 796 C C . ASP A 1 103 ? -2.851 15.982 -9.983 1.00 95.12 103 ASP A C 1
ATOM 798 O O . ASP A 1 103 ? -2.370 15.496 -11.010 1.00 95.12 103 ASP A O 1
ATOM 802 N N . LEU A 1 104 ? -3.796 15.377 -9.262 1.00 96.62 104 LEU A N 1
ATOM 803 C CA . LEU A 1 104 ? -4.319 14.046 -9.562 1.00 96.62 104 LEU A CA 1
ATOM 804 C C . LEU A 1 104 ? -5.438 14.053 -10.610 1.00 96.62 104 LEU A C 1
ATOM 806 O O . LEU A 1 104 ? -5.912 12.981 -10.969 1.00 96.62 104 LEU A O 1
ATOM 810 N N . SER A 1 105 ? -5.826 15.214 -11.155 1.00 97.25 105 SER A N 1
ATOM 811 C CA . SER A 1 105 ? -6.873 15.310 -12.188 1.00 97.25 105 SER A CA 1
ATOM 812 C C . SER A 1 105 ? -6.694 14.316 -13.352 1.00 97.25 105 SER A C 1
ATOM 814 O O . SER A 1 105 ? -7.686 13.754 -13.804 1.00 97.25 105 SER A O 1
ATOM 816 N N . PRO A 1 106 ? -5.468 14.013 -13.839 1.00 96.69 106 PRO A N 1
ATOM 817 C CA . PRO A 1 106 ? -5.279 13.019 -14.900 1.00 96.69 106 PRO A CA 1
ATOM 818 C C . PRO A 1 106 ? -5.662 11.575 -14.543 1.00 96.69 106 PRO A C 1
ATOM 820 O O . PRO A 1 106 ? -5.720 10.743 -15.446 1.00 96.69 106 PRO A O 1
ATOM 823 N N . LEU A 1 107 ? -5.860 11.258 -13.259 1.00 97.56 107 LEU A N 1
ATOM 824 C CA . LEU A 1 107 ? -6.213 9.915 -12.794 1.00 97.56 107 LEU A CA 1
ATOM 825 C C . LEU A 1 107 ? -7.720 9.643 -12.843 1.00 97.56 107 LEU A C 1
ATOM 827 O O . LEU A 1 107 ? -8.097 8.479 -12.908 1.00 97.56 107 LEU A O 1
ATOM 831 N N . GLN A 1 108 ? -8.560 10.683 -12.841 1.00 95.56 108 GLN A N 1
ATOM 832 C CA . GLN A 1 108 ? -10.013 10.568 -12.636 1.00 95.56 108 GLN A CA 1
ATOM 833 C C . GLN A 1 108 ? -10.730 9.670 -13.664 1.00 95.56 108 GLN A C 1
ATOM 835 O O . GLN A 1 108 ? -11.749 9.071 -13.351 1.00 95.56 108 GLN A O 1
ATOM 840 N N . ASP A 1 109 ? -10.194 9.580 -14.887 1.00 94.38 109 ASP A N 1
ATOM 841 C CA . ASP A 1 109 ? -10.782 8.818 -15.999 1.00 94.38 109 ASP A CA 1
ATOM 842 C C . ASP A 1 109 ? -10.096 7.452 -16.202 1.00 94.38 109 ASP A C 1
ATOM 844 O O . ASP A 1 109 ? -10.408 6.717 -17.143 1.00 94.38 109 ASP A O 1
ATOM 848 N N . LEU A 1 110 ? -9.105 7.116 -15.369 1.00 96.94 110 LEU A N 1
ATOM 849 C CA . LEU A 1 110 ? -8.400 5.843 -15.464 1.00 96.94 110 LEU A CA 1
ATOM 850 C C . LEU A 1 110 ? -9.226 4.741 -14.797 1.00 96.94 110 LEU A C 1
ATOM 852 O O . LEU A 1 110 ? -9.768 4.954 -13.715 1.00 96.94 110 LEU A O 1
ATOM 856 N N . PRO A 1 111 ? -9.271 3.525 -15.369 1.00 95.69 111 PRO A N 1
ATOM 857 C CA . PRO A 1 111 ? -10.063 2.428 -14.823 1.00 95.69 111 PRO A CA 1
ATOM 858 C C . PRO A 1 111 ? -9.323 1.721 -13.675 1.00 95.69 111 PRO A C 1
ATOM 860 O O . PRO A 1 111 ? -9.210 0.486 -13.676 1.00 95.69 111 PRO A O 1
ATOM 863 N N . LEU A 1 112 ? -8.770 2.510 -12.745 1.00 97.19 112 LEU A N 1
ATOM 864 C CA . LEU A 1 112 ? -7.977 2.029 -11.624 1.00 97.19 112 LEU A CA 1
ATOM 865 C C . LEU A 1 112 ? -8.860 1.252 -10.657 1.00 97.19 112 LEU A C 1
ATOM 867 O O . LEU A 1 112 ? -9.971 1.647 -10.317 1.00 97.19 112 LEU A O 1
ATOM 871 N N . VAL A 1 113 ? -8.306 0.144 -10.200 1.00 96.12 113 VAL A N 1
ATOM 872 C CA . VAL A 1 113 ? -8.860 -0.706 -9.153 1.00 96.12 113 VAL A CA 1
ATOM 873 C C . VAL A 1 113 ? -7.996 -0.603 -7.901 1.00 96.12 113 VAL A C 1
ATOM 875 O O . VAL A 1 113 ? -8.515 -0.606 -6.789 1.00 96.12 113 VAL A O 1
ATOM 878 N N . GLY A 1 114 ? -6.680 -0.456 -8.076 1.00 96.06 114 GLY A N 1
ATOM 879 C CA . GLY A 1 114 ? -5.760 -0.133 -6.997 1.00 96.06 114 GLY A CA 1
ATOM 880 C C . GLY A 1 114 ? -4.928 1.110 -7.294 1.00 96.06 114 GLY A C 1
ATOM 881 O O . GLY A 1 114 ? -4.386 1.261 -8.393 1.00 96.06 114 GLY A O 1
ATOM 882 N N . LEU A 1 115 ? -4.797 1.971 -6.291 1.00 97.50 115 LEU A N 1
ATOM 883 C CA . LEU A 1 115 ? -3.914 3.129 -6.303 1.00 97.50 115 LEU A CA 1
ATOM 884 C C . LEU A 1 115 ? -3.075 3.148 -5.026 1.00 97.50 115 LEU A C 1
ATOM 886 O O . LEU A 1 115 ? -3.610 3.114 -3.923 1.00 97.50 115 LEU A O 1
ATOM 890 N N . ASP A 1 116 ? -1.764 3.234 -5.199 1.00 94.88 116 ASP A N 1
ATOM 891 C CA . ASP A 1 116 ? -0.793 3.419 -4.126 1.00 94.88 116 ASP A CA 1
ATOM 892 C C . ASP A 1 116 ? -0.002 4.698 -4.404 1.00 94.88 116 ASP A C 1
ATOM 894 O O . ASP A 1 116 ? 0.684 4.801 -5.423 1.00 94.88 116 ASP A O 1
ATOM 898 N N . ILE A 1 117 ? -0.114 5.684 -3.517 1.00 94.38 117 ILE A N 1
ATOM 899 C CA . ILE A 1 117 ? 0.731 6.874 -3.523 1.00 94.38 117 ILE A CA 1
ATOM 900 C C . ILE A 1 117 ? 1.537 6.866 -2.229 1.00 94.38 117 ILE A C 1
ATOM 902 O O . ILE A 1 117 ? 0.979 6.986 -1.143 1.00 94.38 117 ILE A O 1
ATOM 906 N N . SER A 1 118 ? 2.855 6.723 -2.349 1.00 88.19 118 SER A N 1
ATOM 907 C CA . SER A 1 118 ? 3.740 6.524 -1.202 1.00 88.19 118 SER A CA 1
ATOM 908 C C . SER A 1 118 ? 4.927 7.485 -1.215 1.00 88.19 118 SER A C 1
ATOM 910 O O . SER A 1 118 ? 5.819 7.400 -2.061 1.00 88.19 118 SER A O 1
ATOM 912 N N . GLY A 1 119 ? 4.978 8.387 -0.239 1.00 84.62 119 GLY A N 1
ATOM 913 C CA . GLY A 1 119 ? 6.202 9.099 0.103 1.00 84.62 119 GLY A CA 1
ATOM 914 C C . GLY A 1 119 ? 7.253 8.155 0.700 1.00 84.62 119 GLY A C 1
ATOM 915 O O . GLY A 1 119 ? 6.934 7.105 1.247 1.00 84.62 119 GLY A O 1
ATOM 916 N N . PHE A 1 120 ? 8.520 8.538 0.593 1.00 79.25 120 PHE A N 1
ATOM 917 C CA . PHE A 1 120 ? 9.683 7.773 1.029 1.00 79.25 120 PHE A CA 1
ATOM 918 C C . PHE A 1 120 ? 9.753 7.696 2.554 1.00 79.25 120 PHE A C 1
ATOM 920 O O . PHE A 1 120 ? 10.073 6.655 3.114 1.00 79.25 120 PHE A O 1
ATOM 927 N N . GLU A 1 121 ? 9.441 8.807 3.223 1.00 77.00 121 GLU A N 1
ATOM 928 C CA . GLU A 1 121 ? 9.404 8.906 4.679 1.00 77.00 121 GLU A CA 1
ATOM 929 C C . GLU A 1 121 ? 8.470 10.038 5.120 1.00 77.00 121 GLU A C 1
ATOM 931 O O . GLU A 1 121 ? 8.271 11.014 4.390 1.00 77.00 121 GLU A O 1
ATOM 936 N N . ALA A 1 122 ? 7.964 9.960 6.353 1.00 76.56 122 ALA A N 1
ATOM 937 C CA . ALA A 1 122 ? 7.084 10.975 6.937 1.00 76.56 122 ALA A CA 1
ATOM 938 C C . ALA A 1 122 ? 7.690 12.394 6.948 1.00 76.56 122 ALA A C 1
ATOM 940 O O . ALA A 1 122 ? 6.953 13.375 6.898 1.00 76.56 122 ALA A O 1
ATOM 941 N N . ALA A 1 123 ? 9.023 12.515 6.990 1.00 80.25 123 ALA A N 1
ATOM 942 C CA . ALA A 1 123 ? 9.729 13.798 6.937 1.00 80.25 123 ALA A CA 1
ATOM 943 C C . ALA A 1 123 ? 9.778 14.419 5.525 1.00 80.25 123 ALA A C 1
ATOM 945 O O . ALA A 1 123 ? 10.086 15.604 5.380 1.00 80.25 123 ALA A O 1
ATOM 946 N N . LYS A 1 124 ? 9.493 13.636 4.477 1.00 80.25 124 LYS A N 1
ATOM 947 C CA . LYS A 1 124 ? 9.458 14.073 3.071 1.00 80.25 124 LYS A CA 1
ATOM 948 C C . LYS A 1 124 ? 8.190 13.560 2.378 1.00 80.25 124 LYS A C 1
ATOM 950 O O . LYS A 1 124 ? 8.279 12.801 1.404 1.00 80.25 124 LYS A O 1
ATOM 955 N N . PRO A 1 125 ? 7.013 13.964 2.870 1.00 85.94 125 PRO A N 1
ATOM 956 C CA . PRO A 1 125 ? 5.764 13.483 2.321 1.00 85.94 125 PRO A CA 1
ATOM 957 C C . PRO A 1 125 ? 5.513 14.083 0.928 1.00 85.94 125 PRO A C 1
ATOM 959 O O . PRO A 1 125 ? 6.042 15.138 0.562 1.00 85.94 125 PRO A O 1
ATOM 962 N N . ILE A 1 126 ? 4.703 13.393 0.135 1.00 88.38 126 ILE A N 1
ATOM 963 C CA . ILE A 1 126 ? 4.161 13.883 -1.127 1.00 88.38 126 ILE A CA 1
ATOM 964 C C . ILE A 1 126 ? 3.080 14.913 -0.805 1.00 88.38 126 ILE A C 1
ATOM 966 O O . ILE A 1 126 ? 2.197 14.659 0.002 1.00 88.38 126 ILE A O 1
ATOM 970 N N . SER A 1 127 ? 3.133 16.075 -1.450 1.00 89.94 127 SER A N 1
ATOM 971 C CA . SER A 1 127 ? 2.058 17.064 -1.363 1.00 89.94 127 SER A CA 1
ATOM 972 C C . SER A 1 127 ? 1.048 16.791 -2.474 1.00 89.94 127 SER A C 1
ATOM 974 O O . SER A 1 127 ? 1.418 16.790 -3.649 1.00 89.94 127 SER A O 1
ATOM 976 N N . ILE A 1 128 ? -0.217 16.574 -2.118 1.00 93.75 128 ILE A N 1
ATOM 977 C CA . ILE A 1 128 ? -1.321 16.365 -3.063 1.00 93.75 128 ILE A CA 1
ATOM 978 C C . ILE A 1 128 ? -2.231 17.593 -3.037 1.00 93.75 128 ILE A C 1
ATOM 980 O O . ILE A 1 128 ? -2.579 18.096 -1.973 1.00 93.75 128 ILE A O 1
ATOM 984 N N . LYS A 1 129 ? -2.609 18.101 -4.214 1.00 94.19 129 LYS A N 1
ATOM 985 C CA . LYS A 1 129 ? -3.438 19.310 -4.324 1.00 94.19 129 LYS A CA 1
ATOM 986 C C . LYS A 1 129 ? -4.860 19.100 -3.793 1.00 94.19 129 LYS A C 1
ATOM 988 O O . LYS A 1 129 ? -5.421 20.012 -3.196 1.00 94.19 129 LYS A O 1
ATOM 993 N N . SER A 1 130 ? -5.454 17.952 -4.103 1.00 95.69 130 SER A N 1
ATOM 994 C CA . SER A 1 130 ? -6.815 17.556 -3.728 1.00 95.69 130 SER A CA 1
ATOM 995 C C . SER A 1 130 ? -7.004 16.063 -4.024 1.00 95.69 130 SER A C 1
ATOM 997 O O . SER A 1 130 ? -6.339 15.528 -4.920 1.00 95.69 130 SER A O 1
ATOM 999 N N . LEU A 1 131 ? -7.895 15.412 -3.269 1.00 97.56 131 LEU A N 1
ATOM 1000 C CA . LEU A 1 131 ? -8.301 14.022 -3.477 1.00 97.56 131 LEU A CA 1
ATOM 1001 C C . LEU A 1 131 ? -9.567 13.888 -4.342 1.00 97.56 131 LEU A C 1
ATOM 1003 O O . LEU A 1 131 ? -9.859 12.773 -4.763 1.00 97.56 131 LEU A O 1
ATOM 1007 N N . GLU A 1 132 ? -10.257 14.985 -4.680 1.00 97.75 132 GLU A N 1
ATOM 1008 C CA . GLU A 1 132 ? -11.465 15.023 -5.530 1.00 97.75 132 GLU A CA 1
ATOM 1009 C C . GLU A 1 132 ? -11.360 14.128 -6.780 1.00 97.75 132 GLU A C 1
ATOM 1011 O O . GLU A 1 132 ? -12.280 13.343 -7.022 1.00 97.75 132 GLU A O 1
ATOM 1016 N N . PRO A 1 133 ? -10.246 14.124 -7.549 1.00 98.00 133 PRO A N 1
ATOM 1017 C CA . PRO A 1 133 ? -10.131 13.257 -8.721 1.00 98.00 133 PRO A CA 1
ATOM 1018 C C . PRO A 1 133 ? -10.259 11.762 -8.406 1.00 98.00 133 PRO A C 1
ATOM 1020 O O . PRO A 1 133 ? -10.706 11.002 -9.260 1.00 98.00 133 PRO A O 1
ATOM 1023 N N . LEU A 1 134 ? -9.861 11.335 -7.203 1.00 98.12 134 LEU A N 1
ATOM 1024 C CA . LEU A 1 134 ? -9.925 9.938 -6.775 1.00 98.12 134 LEU A CA 1
ATOM 1025 C C . LEU A 1 134 ? -11.353 9.511 -6.440 1.00 98.12 134 LEU A C 1
ATOM 1027 O O . LEU A 1 134 ? -11.712 8.374 -6.727 1.00 98.12 134 LEU A O 1
ATOM 1031 N N . GLY A 1 135 ? -12.168 10.421 -5.896 1.00 95.56 135 GLY A N 1
ATOM 1032 C CA . GLY A 1 135 ? -13.578 10.177 -5.576 1.00 95.56 135 GLY A CA 1
ATOM 1033 C C . GLY A 1 135 ? -14.435 9.793 -6.786 1.00 95.56 135 GLY A C 1
ATOM 1034 O O . GLY A 1 135 ? -15.459 9.134 -6.631 1.00 95.56 135 GLY A O 1
ATOM 1035 N N . ASN A 1 136 ? -13.986 10.147 -7.995 1.00 92.19 136 ASN A N 1
ATOM 1036 C CA . ASN A 1 136 ? -14.656 9.823 -9.257 1.00 92.19 136 ASN A CA 1
ATOM 1037 C C . ASN A 1 136 ? -14.295 8.433 -9.812 1.00 92.19 136 ASN A C 1
ATOM 1039 O O . ASN A 1 136 ? -14.901 7.981 -10.783 1.00 92.19 136 ASN A O 1
ATOM 1043 N N . ILE A 1 137 ? -13.316 7.741 -9.222 1.00 96.56 137 ILE A N 1
ATOM 1044 C CA . ILE A 1 137 ? -12.861 6.433 -9.697 1.00 96.56 137 ILE A CA 1
ATOM 1045 C C . ILE A 1 137 ? -13.651 5.335 -8.975 1.00 96.56 137 ILE A C 1
ATOM 1047 O O . ILE A 1 137 ? -13.139 4.648 -8.093 1.00 96.56 137 ILE A O 1
ATOM 1051 N N . GLU A 1 138 ? -14.916 5.155 -9.362 1.00 91.44 138 GLU A N 1
ATOM 1052 C CA . GLU A 1 138 ? -15.856 4.213 -8.720 1.00 91.44 138 GLU A CA 1
ATOM 1053 C C . GLU A 1 138 ? -15.354 2.757 -8.674 1.00 91.44 138 GLU A C 1
ATOM 1055 O O . GLU A 1 138 ? -15.806 1.968 -7.845 1.00 91.44 138 GLU A O 1
ATOM 1060 N N . SER A 1 139 ? -14.414 2.388 -9.552 1.00 94.25 139 SER A N 1
ATOM 1061 C CA . SER A 1 139 ? -13.802 1.057 -9.587 1.00 94.25 139 SER A CA 1
ATOM 1062 C C . SER A 1 139 ? -12.701 0.830 -8.547 1.00 94.25 139 SER A C 1
ATOM 1064 O O . SER A 1 139 ? -12.193 -0.290 -8.469 1.00 94.25 139 SER A O 1
ATOM 1066 N N . LEU A 1 140 ? -12.297 1.849 -7.776 1.00 97.12 140 LEU A N 1
ATOM 1067 C CA . LEU A 1 140 ? -11.278 1.690 -6.740 1.00 97.12 140 LEU A CA 1
ATOM 1068 C C . LEU A 1 140 ? -11.756 0.726 -5.649 1.00 97.12 140 LEU A C 1
ATOM 1070 O O . LEU A 1 140 ? -12.718 0.987 -4.930 1.00 97.12 140 LEU A O 1
ATOM 1074 N N . ALA A 1 141 ? -11.014 -0.367 -5.496 1.00 96.25 141 ALA A N 1
ATOM 1075 C CA . ALA A 1 141 ? -11.150 -1.331 -4.410 1.00 96.25 141 ALA A CA 1
ATOM 1076 C C . ALA A 1 141 ? -10.029 -1.173 -3.367 1.00 96.25 141 ALA A C 1
ATOM 1078 O O . ALA A 1 141 ? -10.206 -1.533 -2.204 1.00 96.25 141 ALA A O 1
ATOM 1079 N N . ILE A 1 142 ? -8.873 -0.642 -3.776 1.00 95.81 142 ILE A N 1
ATOM 1080 C CA . ILE A 1 142 ? -7.675 -0.501 -2.944 1.00 95.81 142 ILE A CA 1
ATOM 1081 C C . ILE A 1 142 ? -7.121 0.918 -3.086 1.00 95.81 142 ILE A C 1
ATOM 1083 O O . ILE A 1 142 ? -6.738 1.327 -4.185 1.00 95.81 142 ILE A O 1
ATOM 1087 N N . LEU A 1 143 ? -7.038 1.646 -1.974 1.00 97.81 143 LEU A N 1
ATOM 1088 C CA . LEU A 1 143 ? -6.412 2.964 -1.914 1.00 97.81 143 LEU A CA 1
ATOM 1089 C C . LEU A 1 143 ? -5.417 3.034 -0.753 1.00 97.81 143 LEU A C 1
ATOM 1091 O O . LEU A 1 143 ? -5.807 2.978 0.411 1.00 97.81 143 LEU A O 1
ATOM 1095 N N . ASP A 1 144 ? -4.140 3.195 -1.086 1.00 95.25 144 ASP A N 1
ATOM 1096 C CA . ASP A 1 144 ? -3.060 3.421 -0.132 1.00 95.25 144 ASP A CA 1
ATOM 1097 C C . ASP A 1 144 ? -2.469 4.823 -0.347 1.00 95.25 144 ASP A C 1
ATOM 1099 O O . ASP A 1 144 ? -1.966 5.146 -1.424 1.00 95.25 144 ASP A O 1
ATOM 1103 N N . LEU A 1 145 ? -2.527 5.660 0.686 1.00 95.75 145 LEU A N 1
ATOM 1104 C CA . LEU A 1 145 ? -1.957 7.005 0.734 1.00 95.75 145 LEU A CA 1
ATOM 1105 C C . LEU A 1 145 ? -0.958 7.066 1.892 1.00 95.75 145 LEU A C 1
ATOM 1107 O O . LEU A 1 145 ? -1.309 7.355 3.035 1.00 95.75 145 LEU A O 1
ATOM 1111 N N . ASN A 1 146 ? 0.306 6.768 1.609 1.00 91.94 146 ASN A N 1
ATOM 1112 C CA . ASN A 1 146 ? 1.368 6.789 2.608 1.00 91.94 146 ASN A CA 1
ATOM 1113 C C . ASN A 1 146 ? 2.195 8.059 2.445 1.00 91.94 146 ASN A C 1
ATOM 1115 O O . ASN A 1 146 ? 2.667 8.369 1.353 1.00 91.94 146 ASN A O 1
ATOM 1119 N N . HIS A 1 147 ? 2.393 8.795 3.532 1.00 91.62 147 HIS A N 1
ATOM 1120 C CA . HIS A 1 147 ? 3.182 10.020 3.577 1.00 91.62 147 HIS A CA 1
ATOM 1121 C C . HIS A 1 147 ? 2.733 11.008 2.488 1.00 91.62 147 HIS A C 1
ATOM 1123 O O . HIS A 1 147 ? 3.539 11.433 1.663 1.00 91.62 147 HIS A O 1
ATOM 1129 N N . CYS A 1 148 ? 1.438 11.324 2.459 1.00 92.88 148 CYS A N 1
ATOM 1130 C CA . CYS A 1 148 ? 0.766 12.157 1.460 1.00 92.88 148 CYS A CA 1
ATOM 1131 C C . CYS A 1 148 ? 0.177 13.464 2.030 1.00 92.88 148 CYS A C 1
ATOM 1133 O O . CYS A 1 148 ? -0.463 14.215 1.292 1.00 92.88 148 CYS A O 1
ATOM 1135 N N . GLN A 1 149 ? 0.400 13.751 3.320 1.00 90.75 149 GLN A N 1
ATOM 1136 C CA . GLN A 1 149 ? -0.102 14.954 4.004 1.00 90.75 149 GLN A CA 1
ATOM 1137 C C . GLN A 1 149 ? -1.631 15.091 3.934 1.00 90.75 149 GLN A C 1
ATOM 1139 O O . GLN A 1 149 ? -2.152 16.182 3.695 1.00 90.75 149 GLN A O 1
ATOM 1144 N N . VAL A 1 150 ? -2.365 13.992 4.100 1.00 94.06 150 VAL A N 1
ATOM 1145 C CA . VAL A 1 150 ? -3.821 13.998 3.947 1.00 94.06 150 VAL A CA 1
ATOM 1146 C C . VAL A 1 150 ? -4.467 14.641 5.174 1.00 94.06 150 VAL A C 1
ATOM 1148 O O . VAL A 1 150 ? -4.384 14.116 6.283 1.00 94.06 150 VAL A O 1
ATOM 1151 N N . THR A 1 151 ? -5.136 15.778 4.974 1.00 94.06 151 THR A N 1
ATOM 1152 C CA . THR A 1 151 ? -5.857 16.499 6.042 1.00 94.06 151 THR A CA 1
ATOM 1153 C C . THR A 1 151 ? -7.373 16.525 5.859 1.00 94.06 151 THR A C 1
ATOM 1155 O O . THR A 1 151 ? -8.101 16.881 6.782 1.00 94.06 151 THR A O 1
ATOM 1158 N N . SER A 1 152 ? -7.873 16.114 4.693 1.00 96.56 152 SER A N 1
ATOM 1159 C CA . SER A 1 152 ? -9.301 15.944 4.420 1.00 96.56 152 SER A CA 1
ATOM 1160 C C . SER A 1 152 ? -9.524 14.696 3.575 1.00 96.56 152 SER A C 1
ATOM 1162 O O . SER A 1 152 ? -8.687 14.349 2.742 1.00 96.56 152 SER A O 1
ATOM 1164 N N . VAL A 1 153 ? -10.652 14.030 3.813 1.00 97.69 153 VAL A N 1
ATOM 1165 C CA . VAL A 1 153 ? -11.057 12.779 3.156 1.00 97.69 153 VAL A CA 1
ATOM 1166 C C . VAL A 1 153 ? -12.500 12.818 2.647 1.00 97.69 153 VAL A C 1
ATOM 1168 O O . VAL A 1 153 ? -13.009 11.797 2.196 1.00 97.69 153 VAL A O 1
ATOM 1171 N N . GLU A 1 154 ? -13.153 13.985 2.680 1.00 97.56 154 GLU A N 1
ATOM 1172 C CA . GLU A 1 154 ? -14.539 14.162 2.214 1.00 97.56 154 GLU A CA 1
ATOM 1173 C C . GLU A 1 154 ? -14.718 13.672 0.768 1.00 97.56 154 GLU A C 1
ATOM 1175 O O . GLU A 1 154 ? -15.667 12.952 0.462 1.00 97.56 154 GLU A O 1
ATOM 1180 N N . ASP A 1 155 ? -13.735 13.964 -0.085 1.00 97.88 155 ASP A N 1
ATOM 1181 C CA . ASP A 1 155 ? -13.685 13.541 -1.487 1.00 97.88 155 ASP A CA 1
ATOM 1182 C C . ASP A 1 155 ? -13.711 12.010 -1.674 1.00 97.88 155 ASP A C 1
ATOM 1184 O O . ASP A 1 155 ? -14.068 11.518 -2.741 1.00 97.88 155 ASP A O 1
ATOM 1188 N N . LEU A 1 156 ? -13.337 11.233 -0.651 1.00 98.00 156 LEU A N 1
ATOM 1189 C CA . LEU A 1 156 ? -13.309 9.768 -0.704 1.00 98.00 156 LEU A CA 1
ATOM 1190 C C . LEU A 1 156 ? -14.623 9.126 -0.231 1.00 98.00 156 LEU A C 1
ATOM 1192 O O . LEU A 1 156 ? -14.800 7.919 -0.393 1.00 98.00 156 LEU A O 1
ATOM 1196 N N . ALA A 1 157 ? -15.558 9.900 0.333 1.00 95.94 157 ALA A N 1
ATOM 1197 C CA . ALA A 1 157 ? -16.787 9.387 0.947 1.00 95.94 157 ALA A CA 1
ATOM 1198 C C . ALA A 1 157 ? -17.678 8.586 -0.023 1.00 95.94 157 ALA A C 1
ATOM 1200 O O . ALA A 1 157 ? -18.418 7.693 0.395 1.00 95.94 157 ALA A O 1
ATOM 1201 N N . GLY A 1 158 ? -17.603 8.896 -1.322 1.00 94.69 158 GLY A N 1
ATOM 1202 C CA . GLY A 1 158 ? -18.356 8.219 -2.381 1.00 94.69 158 GLY A CA 1
ATOM 1203 C C . GLY A 1 158 ? -17.809 6.845 -2.782 1.00 94.69 158 GLY A C 1
ATOM 1204 O O . GLY A 1 158 ? -18.531 6.068 -3.409 1.00 94.69 158 GLY A O 1
ATOM 1205 N N . LEU A 1 159 ? -16.578 6.499 -2.389 1.00 97.06 159 LEU A N 1
ATOM 1206 C CA . LEU A 1 159 ? -15.884 5.272 -2.802 1.00 97.06 159 LEU A CA 1
ATOM 1207 C C . LEU A 1 159 ? -16.350 4.029 -2.025 1.00 97.06 159 LEU A C 1
ATOM 1209 O O . LEU A 1 159 ? -15.556 3.235 -1.529 1.00 97.06 159 LEU A O 1
ATOM 1213 N N . THR A 1 160 ? -17.664 3.824 -1.941 1.00 94.31 160 THR A N 1
ATOM 1214 C CA . THR A 1 160 ? -18.320 2.730 -1.195 1.00 94.31 160 THR A CA 1
ATOM 1215 C C . THR A 1 160 ? -17.940 1.318 -1.671 1.00 94.31 160 THR A C 1
ATOM 1217 O O . THR A 1 160 ? -18.251 0.335 -0.998 1.00 94.31 160 THR A O 1
ATOM 1220 N N . GLY A 1 161 ? -17.254 1.215 -2.815 1.00 94.75 161 GLY A N 1
ATOM 1221 C CA . GLY A 1 161 ? -16.638 0.002 -3.351 1.00 94.75 161 GLY A CA 1
ATOM 1222 C C . GLY A 1 161 ? -15.315 -0.411 -2.693 1.00 94.75 161 GLY A C 1
ATOM 1223 O O . GLY A 1 161 ? -14.874 -1.533 -2.930 1.00 94.75 161 GLY A O 1
ATOM 1224 N N . LEU A 1 162 ? -14.688 0.450 -1.880 1.00 97.12 162 LEU A N 1
ATOM 1225 C CA . LEU A 1 162 ? -13.371 0.187 -1.297 1.00 97.12 162 LEU A CA 1
ATOM 1226 C C . LEU A 1 162 ? -13.387 -1.016 -0.345 1.00 97.12 162 LEU A C 1
ATOM 1228 O O . LEU A 1 162 ? -14.107 -1.033 0.652 1.00 97.12 162 LEU A O 1
ATOM 1232 N N . SER A 1 163 ? -12.499 -1.970 -0.615 1.00 95.88 163 SER A N 1
ATOM 1233 C CA . SER A 1 163 ? -12.133 -3.072 0.280 1.00 95.88 163 SER A CA 1
ATOM 1234 C C . SER A 1 163 ? -10.976 -2.705 1.206 1.00 95.88 163 SER A C 1
ATOM 1236 O O . SER A 1 163 ? -10.829 -3.286 2.284 1.00 95.88 163 SER A O 1
ATOM 1238 N N . ARG A 1 164 ? -10.144 -1.743 0.798 1.00 94.75 164 ARG A N 1
ATOM 1239 C CA . ARG A 1 164 ? -9.004 -1.257 1.572 1.00 94.75 164 ARG A CA 1
ATOM 1240 C C . ARG A 1 164 ? -8.840 0.251 1.435 1.00 94.75 164 ARG A C 1
ATOM 1242 O O . ARG A 1 164 ? -8.755 0.759 0.318 1.00 94.75 164 ARG A O 1
ATOM 1249 N N . LEU A 1 165 ? -8.685 0.916 2.575 1.00 97.31 165 LEU A N 1
ATOM 1250 C CA . LEU A 1 165 ? -8.232 2.297 2.675 1.00 97.31 165 LEU A CA 1
ATOM 1251 C C . LEU A 1 165 ? -7.123 2.387 3.726 1.00 97.31 165 LEU A C 1
ATOM 1253 O O . LEU A 1 165 ? -7.380 2.183 4.911 1.00 97.31 165 LEU A O 1
ATOM 1257 N N . SER A 1 166 ? -5.908 2.716 3.294 1.00 94.88 166 SER A N 1
ATOM 1258 C CA . SER A 1 166 ? -4.788 3.010 4.188 1.00 94.88 166 SER A CA 1
ATOM 1259 C C . SER A 1 166 ? -4.363 4.461 4.028 1.00 94.88 166 SER A C 1
ATOM 1261 O O . SER A 1 166 ? -4.021 4.883 2.926 1.00 94.88 166 SER A O 1
ATOM 1263 N N . ILE A 1 167 ? -4.332 5.216 5.123 1.00 94.94 167 ILE A N 1
ATOM 1264 C CA . ILE A 1 167 ? -3.750 6.557 5.184 1.00 94.94 167 ILE A CA 1
ATOM 1265 C C . ILE A 1 167 ? -2.728 6.571 6.318 1.00 94.94 167 ILE A C 1
ATOM 1267 O O . ILE A 1 167 ? -3.083 6.544 7.498 1.00 94.94 167 ILE A O 1
ATOM 1271 N N . THR A 1 168 ? -1.450 6.609 5.952 1.00 89.94 168 THR A N 1
ATOM 1272 C CA . THR A 1 168 ? -0.337 6.531 6.906 1.00 89.94 168 THR A CA 1
ATOM 1273 C C . THR A 1 168 ? 0.520 7.778 6.784 1.00 89.94 168 THR A C 1
ATOM 1275 O O . THR A 1 168 ? 1.359 7.880 5.894 1.00 89.94 168 THR A O 1
ATOM 1278 N N . ASP A 1 169 ? 0.342 8.738 7.679 1.00 88.12 169 ASP A N 1
ATOM 1279 C CA . ASP A 1 169 ? 1.062 10.008 7.669 1.00 88.12 169 ASP A CA 1
ATOM 1280 C C . ASP A 1 169 ? 1.849 10.220 8.970 1.00 88.12 169 ASP A C 1
ATOM 1282 O O . ASP A 1 169 ? 1.698 9.509 9.960 1.00 88.12 169 ASP A O 1
ATOM 1286 N N . GLY A 1 170 ? 2.745 11.208 8.972 1.00 78.06 170 GLY A N 1
ATOM 1287 C CA . GLY A 1 170 ? 3.391 11.640 10.212 1.00 78.06 170 GLY A CA 1
ATOM 1288 C C . GLY A 1 170 ? 2.381 12.225 11.207 1.00 78.06 170 GLY A C 1
ATOM 1289 O O . GLY A 1 170 ? 1.322 12.710 10.815 1.00 78.06 170 GLY A O 1
ATOM 1290 N N . LYS A 1 171 ? 2.742 12.256 12.497 1.00 82.69 171 LYS A N 1
ATOM 1291 C CA . LYS A 1 171 ? 1.882 12.773 13.586 1.00 82.69 171 LYS A CA 1
ATOM 1292 C C . LYS A 1 171 ? 1.450 14.235 13.419 1.00 82.69 171 LYS A C 1
ATOM 1294 O O . LYS A 1 171 ? 0.479 14.653 14.039 1.00 82.69 171 LYS A O 1
ATOM 1299 N N . ASP A 1 172 ? 2.164 14.997 12.595 1.00 86.25 172 ASP A N 1
ATOM 1300 C CA . ASP A 1 172 ? 1.871 16.406 12.321 1.00 86.25 172 ASP A CA 1
ATOM 1301 C C . ASP A 1 172 ? 0.722 16.602 11.317 1.00 86.25 172 ASP A C 1
ATOM 1303 O O . ASP A 1 172 ? 0.215 17.715 11.177 1.00 86.2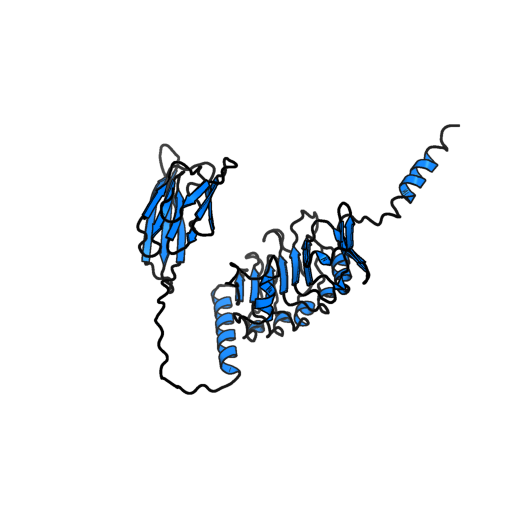5 172 ASP A O 1
ATOM 1307 N N . PHE A 1 173 ? 0.301 15.546 10.613 1.00 88.56 173 PHE A N 1
ATOM 1308 C CA . PHE A 1 173 ? -0.794 15.595 9.645 1.00 88.56 173 PHE A CA 1
ATOM 1309 C C . PHE A 1 173 ? -1.982 14.825 10.183 1.00 88.56 173 PHE A C 1
ATOM 1311 O O . PHE A 1 173 ? -1.862 13.667 10.564 1.00 88.56 173 PHE A O 1
ATOM 1318 N N . ARG A 1 174 ? -3.139 15.466 10.210 1.00 93.75 174 ARG A N 1
ATOM 1319 C CA . ARG A 1 174 ? -4.348 14.923 10.810 1.00 93.75 174 ARG A CA 1
ATOM 1320 C C . ARG A 1 174 ? -5.527 15.221 9.904 1.00 93.75 174 ARG A C 1
ATOM 1322 O O . ARG A 1 174 ? -5.618 16.321 9.366 1.00 93.75 174 ARG A O 1
ATOM 1329 N N . ILE A 1 175 ? -6.432 14.259 9.793 1.00 96.69 175 ILE A N 1
ATOM 1330 C CA . ILE A 1 175 ? -7.683 14.411 9.063 1.00 96.69 175 ILE A CA 1
ATOM 1331 C C . ILE A 1 175 ? -8.685 15.139 9.958 1.00 96.69 175 ILE A C 1
ATOM 1333 O O . ILE A 1 175 ? -8.912 14.736 11.101 1.00 96.69 175 ILE A O 1
ATOM 1337 N N . GLU A 1 176 ? -9.261 16.224 9.447 1.00 95.56 176 GLU A N 1
ATOM 1338 C CA . GLU A 1 176 ? -10.168 17.084 10.214 1.00 95.56 176 GLU A CA 1
ATOM 1339 C C . GLU A 1 176 ? -11.500 16.396 10.541 1.00 95.56 176 GLU A C 1
ATOM 1341 O O . GLU A 1 176 ? -11.971 16.498 11.673 1.00 95.56 176 GLU A O 1
ATOM 1346 N N . ASP A 1 177 ? -12.071 15.663 9.581 1.00 97.38 177 ASP A N 1
ATOM 1347 C CA . ASP A 1 177 ? -13.338 14.946 9.739 1.00 97.38 177 ASP A CA 1
ATOM 1348 C C . ASP A 1 177 ? -13.284 13.548 9.104 1.00 97.38 177 ASP A C 1
ATOM 1350 O O . ASP A 1 177 ? -13.408 13.373 7.890 1.00 97.38 177 ASP A O 1
ATOM 1354 N N . LEU A 1 178 ? -13.117 12.538 9.959 1.00 97.81 178 LEU A N 1
ATOM 1355 C CA . LEU A 1 178 ? -13.143 11.127 9.574 1.00 97.81 178 LEU A CA 1
ATOM 1356 C C . LEU A 1 178 ? -14.565 10.604 9.311 1.00 97.81 178 LEU A C 1
ATOM 1358 O O . LEU A 1 178 ? -14.724 9.604 8.614 1.00 97.81 178 LEU A O 1
ATOM 1362 N N . SER A 1 179 ? -15.610 11.251 9.840 1.00 96.81 179 SER A N 1
ATOM 1363 C CA . SER A 1 179 ? -16.981 10.716 9.829 1.00 96.81 179 SER A CA 1
ATOM 1364 C C . SER A 1 179 ? -17.577 10.585 8.422 1.00 96.81 179 SER A C 1
ATOM 1366 O O . SER A 1 179 ? -18.453 9.745 8.186 1.00 96.81 179 SER A O 1
ATOM 1368 N N . THR A 1 180 ? -17.044 11.351 7.469 1.00 97.19 180 THR A N 1
ATOM 1369 C CA . THR A 1 180 ? -17.369 11.282 6.037 1.00 97.19 180 THR A CA 1
ATOM 1370 C C . THR A 1 180 ? -17.108 9.894 5.435 1.00 97.19 180 THR A C 1
ATOM 1372 O O . THR A 1 180 ? -17.819 9.476 4.524 1.00 97.19 180 THR A O 1
ATOM 1375 N N . LEU A 1 181 ? -16.175 9.121 6.002 1.00 98.00 181 LEU A N 1
ATOM 1376 C CA . LEU A 1 181 ? -15.837 7.762 5.563 1.00 98.00 181 LEU A CA 1
ATOM 1377 C C . LEU A 1 181 ? -16.772 6.676 6.121 1.00 98.00 181 LEU A C 1
ATOM 1379 O O . LEU A 1 181 ? -16.621 5.499 5.795 1.00 98.00 181 LEU A O 1
ATOM 1383 N N . SER A 1 182 ? -17.762 7.030 6.945 1.00 97.31 182 SER A N 1
ATOM 1384 C CA . SER A 1 182 ? -18.625 6.057 7.637 1.00 97.31 182 SER A CA 1
ATOM 1385 C C . SER A 1 182 ? -19.467 5.165 6.711 1.00 97.31 182 SER A C 1
ATOM 1387 O O . SER A 1 182 ? -20.010 4.156 7.156 1.00 97.31 182 SER A O 1
ATOM 1389 N N . ASN A 1 183 ? -19.582 5.496 5.422 1.00 96.94 183 ASN A N 1
ATOM 1390 C CA . ASN A 1 183 ? -20.315 4.697 4.434 1.00 96.94 183 ASN A CA 1
ATOM 1391 C C . ASN A 1 183 ? -19.437 3.709 3.646 1.00 96.94 183 ASN A C 1
ATOM 1393 O O . ASN A 1 183 ? -19.962 2.985 2.796 1.00 96.94 183 ASN A O 1
ATOM 1397 N N . LEU A 1 184 ? -18.134 3.617 3.936 1.00 97.25 184 LEU A N 1
ATOM 1398 C CA . LEU A 1 184 ? -17.213 2.648 3.325 1.00 97.25 184 LEU A CA 1
ATOM 1399 C C . LEU A 1 184 ? -17.421 1.225 3.883 1.00 97.25 184 LEU A C 1
ATOM 1401 O O . LEU A 1 184 ? -16.544 0.605 4.475 1.00 97.25 184 LEU A O 1
ATOM 1405 N N . THR A 1 185 ? -18.630 0.699 3.714 1.00 95.69 185 THR A N 1
ATOM 1406 C CA . THR A 1 185 ? -19.120 -0.538 4.353 1.00 95.69 185 THR A CA 1
ATOM 1407 C C . THR A 1 185 ? -18.507 -1.831 3.801 1.00 95.69 185 THR A C 1
ATOM 1409 O O . THR A 1 185 ? -18.602 -2.881 4.449 1.00 95.69 185 THR A O 1
ATOM 1412 N N . LYS A 1 186 ? -17.843 -1.756 2.641 1.00 95.31 186 LYS A N 1
ATOM 1413 C CA . LYS A 1 186 ? -17.127 -2.875 2.011 1.00 95.31 186 LYS A CA 1
ATOM 1414 C C . LYS A 1 186 ? -15.681 -3.045 2.474 1.00 95.31 186 LYS A C 1
ATOM 1416 O O . LYS A 1 186 ? -15.036 -4.017 2.083 1.00 95.31 186 LYS A O 1
ATOM 1421 N N . LEU A 1 187 ? -15.172 -2.166 3.340 1.00 94.62 187 LEU A N 1
ATOM 1422 C CA . LEU A 1 187 ? -13.831 -2.327 3.899 1.00 94.62 187 LEU A CA 1
ATOM 1423 C C . LEU A 1 187 ? -13.693 -3.702 4.574 1.00 94.62 187 LEU A C 1
ATOM 1425 O O . LEU A 1 187 ? -14.559 -4.132 5.340 1.00 94.62 187 LEU A O 1
ATOM 1429 N N . GLY A 1 188 ? -12.607 -4.405 4.252 1.00 88.12 188 GLY A N 1
ATOM 1430 C CA . GLY A 1 188 ? -12.331 -5.766 4.717 1.00 88.12 188 GLY A CA 1
ATOM 1431 C C . GLY A 1 188 ? -12.903 -6.882 3.835 1.00 88.12 188 GLY A C 1
ATOM 1432 O O . GLY A 1 188 ? -12.590 -8.047 4.069 1.00 88.12 188 GLY A O 1
ATOM 1433 N N . GLU A 1 189 ? -13.719 -6.574 2.823 1.00 90.06 189 GLU A N 1
ATOM 1434 C CA . GLU A 1 189 ? -14.300 -7.595 1.946 1.00 90.06 189 GLU A CA 1
ATOM 1435 C C . GLU A 1 189 ? -13.327 -8.037 0.852 1.00 90.06 189 GLU A C 1
ATOM 1437 O O . GLU A 1 189 ? -12.758 -7.219 0.127 1.00 90.06 189 GLU A O 1
ATOM 1442 N N . ILE A 1 190 ? -13.180 -9.353 0.693 1.00 89.81 190 ILE A N 1
ATOM 1443 C CA . ILE A 1 190 ? -12.465 -9.947 -0.437 1.00 89.81 190 ILE A CA 1
ATOM 1444 C C . ILE A 1 190 ? -13.417 -9.965 -1.636 1.00 89.81 190 ILE A C 1
ATOM 1446 O O . ILE A 1 190 ? -14.367 -10.748 -1.662 1.00 89.81 190 ILE A O 1
ATOM 1450 N N . THR A 1 191 ? -13.159 -9.107 -2.621 1.00 89.81 191 THR A N 1
ATOM 1451 C CA . THR A 1 191 ? -13.896 -9.063 -3.892 1.00 89.81 191 THR A CA 1
ATOM 1452 C C . THR A 1 191 ? -13.090 -9.701 -5.025 1.00 89.81 191 THR A C 1
ATOM 1454 O O . THR A 1 191 ? -11.899 -9.990 -4.869 1.00 89.81 191 THR A O 1
ATOM 1457 N N . ASP A 1 192 ? -13.711 -9.893 -6.190 1.00 90.00 192 ASP A N 1
ATOM 1458 C CA . ASP A 1 192 ? -13.017 -10.388 -7.386 1.00 90.00 192 ASP A CA 1
ATOM 1459 C C . ASP A 1 192 ? -11.864 -9.454 -7.797 1.00 90.00 192 ASP A C 1
ATOM 1461 O O . ASP A 1 192 ? -10.786 -9.916 -8.173 1.00 90.00 192 ASP A O 1
ATOM 1465 N N . GLU A 1 193 ? -12.046 -8.141 -7.634 1.00 86.94 193 GLU A N 1
ATOM 1466 C CA . GLU A 1 193 ? -11.017 -7.125 -7.860 1.00 86.94 193 GLU A CA 1
ATOM 1467 C C . GLU A 1 193 ? -9.787 -7.324 -6.961 1.00 86.94 193 GLU A C 1
ATOM 1469 O O . GLU A 1 193 ? -8.646 -7.239 -7.426 1.00 86.94 193 GLU A O 1
ATOM 1474 N N . VAL A 1 194 ? -10.013 -7.624 -5.678 1.00 88.94 194 VAL A N 1
ATOM 1475 C CA . VAL A 1 194 ? -8.955 -7.935 -4.706 1.00 88.94 194 VAL A CA 1
ATOM 1476 C C . VAL A 1 194 ? -8.298 -9.279 -5.028 1.00 88.94 194 VAL A C 1
ATOM 1478 O O . VAL A 1 194 ? -7.091 -9.440 -4.870 1.00 88.94 194 VAL A O 1
ATOM 1481 N N . ILE A 1 195 ? -9.037 -10.274 -5.511 1.00 89.00 195 ILE A N 1
ATOM 1482 C CA . ILE A 1 195 ? -8.442 -11.549 -5.942 1.00 89.00 195 ILE A CA 1
ATOM 1483 C C . ILE A 1 195 ? -7.523 -11.325 -7.150 1.00 89.00 195 ILE A C 1
ATOM 1485 O O . ILE A 1 195 ? -6.395 -11.828 -7.188 1.00 89.00 195 ILE A O 1
ATOM 1489 N N . ASP A 1 196 ? -7.957 -10.516 -8.115 1.00 86.00 196 ASP A N 1
ATOM 1490 C CA . ASP A 1 196 ? -7.158 -10.174 -9.289 1.00 86.00 196 ASP A CA 1
ATOM 1491 C C . ASP A 1 196 ? -5.884 -9.395 -8.943 1.00 86.00 196 ASP A C 1
ATOM 1493 O O . ASP A 1 196 ? -4.876 -9.520 -9.657 1.00 86.00 196 ASP A O 1
ATOM 1497 N N . SER A 1 197 ? -5.868 -8.672 -7.816 1.00 85.56 197 SER A N 1
ATOM 1498 C CA . SER A 1 197 ? -4.678 -7.957 -7.359 1.00 85.56 197 SER A CA 1
ATOM 1499 C C . SER A 1 197 ? -3.513 -8.857 -6.943 1.00 85.56 197 SER A C 1
ATOM 1501 O O . SER A 1 197 ? -2.398 -8.354 -6.822 1.00 85.56 197 SER A O 1
ATOM 1503 N N . LYS A 1 198 ? -3.692 -10.187 -6.830 1.00 84.69 198 LYS A N 1
ATOM 1504 C CA . LYS A 1 198 ? -2.574 -11.150 -6.673 1.00 84.69 198 LYS A CA 1
ATOM 1505 C C . LYS A 1 198 ? -1.559 -11.070 -7.818 1.00 84.69 198 LYS A C 1
ATOM 1507 O O . LYS A 1 198 ? -0.392 -11.412 -7.660 1.00 84.69 198 LYS A O 1
ATOM 1512 N N . LYS A 1 199 ? -1.996 -10.620 -8.999 1.00 81.25 199 LYS A N 1
ATOM 1513 C CA . LYS A 1 199 ? -1.140 -10.444 -10.184 1.00 81.25 199 LYS A CA 1
ATOM 1514 C C . LYS A 1 199 ? -0.303 -9.162 -10.111 1.00 81.25 199 LYS A C 1
ATOM 1516 O O . LYS A 1 199 ? 0.583 -8.961 -10.945 1.00 81.25 199 LYS A O 1
ATOM 1521 N N . TRP A 1 200 ? -0.603 -8.266 -9.171 1.00 81.75 200 TRP A N 1
ATOM 1522 C CA . TRP A 1 200 ? 0.078 -6.986 -9.025 1.00 81.75 200 TRP A CA 1
ATOM 1523 C C . TRP A 1 200 ? 1.227 -7.150 -8.035 1.00 81.75 200 TRP A C 1
ATOM 1525 O O . TRP A 1 200 ? 1.028 -7.536 -6.889 1.00 81.75 200 TRP A O 1
ATOM 1535 N N . LYS A 1 201 ? 2.447 -6.820 -8.470 1.00 70.25 201 LYS A N 1
ATOM 1536 C CA . LYS A 1 201 ? 3.683 -6.997 -7.685 1.00 70.25 201 LYS A CA 1
ATOM 1537 C C . LYS A 1 201 ? 3.672 -6.294 -6.313 1.00 70.25 201 LYS A C 1
ATOM 1539 O O . LYS A 1 201 ? 4.442 -6.673 -5.440 1.00 70.25 201 LYS A O 1
ATOM 1544 N N . TYR A 1 202 ? 2.818 -5.286 -6.148 1.00 68.62 202 TYR A N 1
ATOM 1545 C CA . TYR A 1 202 ? 2.672 -4.457 -4.947 1.00 68.62 202 TYR A CA 1
ATOM 1546 C C . TYR A 1 202 ? 1.215 -4.414 -4.459 1.00 68.62 202 TYR A C 1
ATOM 1548 O O . TYR A 1 202 ? 0.782 -3.430 -3.869 1.00 68.62 202 TYR A O 1
ATOM 1556 N N . GLY A 1 203 ? 0.430 -5.449 -4.781 1.00 71.25 203 GLY A N 1
ATOM 1557 C CA . GLY A 1 203 ? -0.946 -5.571 -4.306 1.00 71.25 203 GLY A CA 1
ATOM 1558 C C . GLY A 1 203 ? -1.029 -5.709 -2.777 1.00 71.25 203 GLY A C 1
ATOM 1559 O O . GLY A 1 203 ? -0.011 -5.884 -2.111 1.00 71.25 203 GLY A O 1
ATOM 1560 N N . PRO A 1 204 ? -2.240 -5.698 -2.203 1.00 73.88 204 PRO A N 1
ATOM 1561 C CA . PRO A 1 204 ? -2.479 -5.675 -0.758 1.00 73.88 204 PRO A CA 1
ATOM 1562 C C . PRO A 1 204 ? -2.099 -6.975 -0.025 1.00 73.88 204 PRO A C 1
ATOM 1564 O O . PRO A 1 204 ? -2.452 -7.136 1.132 1.00 73.88 204 PRO A O 1
ATOM 1567 N N . TYR A 1 205 ? -1.419 -7.920 -0.662 1.00 77.25 205 TYR A N 1
ATOM 1568 C CA . TYR A 1 205 ? -1.165 -9.265 -0.151 1.00 77.25 205 TYR A CA 1
ATOM 1569 C C . TYR A 1 205 ? 0.076 -9.328 0.754 1.00 77.25 205 TYR A C 1
ATOM 1571 O O . TYR A 1 205 ? 1.167 -8.959 0.325 1.00 77.25 205 TYR A O 1
ATOM 1579 N N . ILE A 1 206 ? -0.081 -9.823 1.991 1.00 63.88 206 ILE A N 1
ATOM 1580 C CA . ILE A 1 206 ? 1.039 -10.171 2.895 1.00 63.88 206 ILE A CA 1
ATOM 1581 C C . ILE A 1 206 ? 1.716 -11.440 2.386 1.00 63.88 206 ILE A C 1
ATOM 1583 O O . ILE A 1 206 ? 2.939 -11.538 2.299 1.00 63.88 206 ILE A O 1
ATOM 1587 N N . THR A 1 207 ? 0.880 -12.419 2.051 1.00 70.25 207 THR A N 1
ATOM 1588 C CA . THR A 1 207 ? 1.240 -13.707 1.463 1.00 70.25 207 THR A CA 1
ATOM 1589 C C . THR A 1 207 ? 0.405 -13.913 0.208 1.00 70.25 207 THR A C 1
ATOM 1591 O O . THR A 1 207 ? -0.534 -13.162 -0.037 1.00 70.25 207 THR A O 1
ATOM 1594 N N . GLU A 1 208 ? 0.688 -14.948 -0.583 1.00 67.31 208 GLU A N 1
ATOM 1595 C CA . GLU A 1 208 ? -0.096 -15.232 -1.795 1.00 67.31 208 GLU A CA 1
ATOM 1596 C C . GLU A 1 208 ? -1.603 -15.421 -1.530 1.00 67.31 208 GLU A C 1
ATOM 1598 O O . GLU A 1 208 ? -2.387 -15.323 -2.475 1.00 67.31 208 GLU A O 1
ATOM 1603 N N . ASP A 1 209 ? -2.025 -15.636 -0.278 1.00 74.94 209 ASP A N 1
ATOM 1604 C CA . ASP A 1 209 ? -3.412 -15.931 0.085 1.00 74.94 209 ASP A CA 1
ATOM 1605 C C . ASP A 1 209 ? -4.063 -14.936 1.049 1.00 74.94 209 ASP A C 1
ATOM 1607 O O . ASP A 1 209 ? -5.291 -14.874 1.091 1.00 74.94 209 ASP A O 1
ATOM 1611 N N . GLU A 1 210 ? -3.288 -14.116 1.761 1.00 77.06 210 GLU A N 1
ATOM 1612 C CA . GLU A 1 210 ? -3.821 -13.219 2.793 1.00 77.06 210 GLU A CA 1
ATOM 1613 C C . GLU A 1 210 ? -3.621 -11.741 2.424 1.00 77.06 210 GLU A C 1
ATOM 1615 O O . GLU A 1 210 ? -2.495 -11.232 2.499 1.00 77.06 210 GLU A O 1
ATOM 1620 N N . PRO A 1 211 ? -4.691 -11.028 2.022 1.00 80.75 211 PRO A N 1
ATOM 1621 C CA . PRO A 1 211 ? -4.638 -9.596 1.785 1.00 80.75 211 PRO A CA 1
ATOM 1622 C C . PRO A 1 211 ? -4.833 -8.795 3.078 1.00 80.75 211 PRO A C 1
ATOM 1624 O O . PRO A 1 211 ? -5.744 -9.041 3.862 1.00 80.75 211 PRO A O 1
ATOM 1627 N N . LEU A 1 212 ? -4.008 -7.769 3.263 1.00 76.19 212 LEU A N 1
ATOM 1628 C CA . LEU A 1 212 ? -4.264 -6.643 4.154 1.00 76.19 212 LEU A CA 1
ATOM 1629 C C . LEU A 1 212 ? -5.427 -5.837 3.580 1.00 76.19 212 LEU A C 1
ATOM 1631 O O . LEU A 1 212 ? -5.244 -5.111 2.602 1.00 76.19 212 LEU A O 1
ATOM 1635 N N . LEU A 1 213 ? -6.602 -5.964 4.181 1.00 85.94 213 LEU A N 1
ATOM 1636 C CA . LEU A 1 213 ? -7.814 -5.224 3.832 1.00 85.94 213 LEU A CA 1
ATOM 1637 C C . LEU A 1 213 ? -8.329 -4.457 5.047 1.00 85.94 213 LEU A C 1
ATOM 1639 O O . LEU A 1 213 ? -7.858 -4.658 6.164 1.00 85.94 213 LEU A O 1
ATOM 1643 N N . GLY A 1 214 ? -9.329 -3.609 4.827 1.00 91.19 214 GLY A N 1
ATOM 1644 C CA . GLY A 1 214 ? -9.947 -2.826 5.889 1.00 91.19 214 GLY A CA 1
ATOM 1645 C C . GLY A 1 214 ? -9.455 -1.387 5.933 1.00 91.19 214 GLY A C 1
ATOM 1646 O O . GLY A 1 214 ? -8.960 -0.846 4.940 1.00 91.19 214 GLY A O 1
ATOM 1647 N N . LEU A 1 215 ? -9.656 -0.766 7.091 1.00 92.19 215 LEU A N 1
ATOM 1648 C CA . LEU A 1 215 ? -9.266 0.607 7.364 1.00 92.19 215 LEU A CA 1
ATOM 1649 C C . LEU A 1 215 ? -7.941 0.618 8.130 1.00 92.19 215 LEU A C 1
ATOM 1651 O O . LEU A 1 215 ? -7.795 -0.084 9.124 1.00 92.19 215 LEU A O 1
ATOM 1655 N N . MET A 1 216 ? -6.988 1.428 7.683 1.00 91.75 216 MET A N 1
ATOM 1656 C CA . MET A 1 216 ? -5.761 1.712 8.422 1.00 91.75 216 MET A CA 1
ATOM 1657 C C . MET A 1 216 ? -5.526 3.218 8.406 1.00 91.75 216 MET A C 1
ATOM 1659 O O . MET A 1 216 ? -5.158 3.775 7.376 1.00 91.75 216 MET A O 1
ATOM 1663 N N . ILE A 1 217 ? -5.740 3.885 9.539 1.00 91.06 217 ILE A N 1
ATOM 1664 C CA . ILE A 1 217 ? -5.435 5.309 9.704 1.00 91.06 217 ILE A CA 1
ATOM 1665 C C . ILE A 1 217 ? -4.349 5.432 10.765 1.00 91.06 217 ILE A C 1
ATOM 1667 O O . ILE A 1 217 ? -4.586 5.200 11.946 1.00 91.06 217 ILE A O 1
ATOM 1671 N N . SER A 1 218 ? -3.147 5.795 10.333 1.00 88.94 218 SER A N 1
ATOM 1672 C CA . SER A 1 218 ? -1.997 6.011 11.209 1.00 88.94 218 SER A CA 1
ATOM 1673 C C . SER A 1 218 ? -1.396 7.372 10.888 1.00 88.94 218 SER A C 1
ATOM 1675 O O . SER A 1 218 ? -0.439 7.474 10.123 1.00 88.94 218 SER A O 1
ATOM 1677 N N . ASN A 1 219 ? -1.991 8.423 11.443 1.00 88.81 219 ASN A N 1
ATOM 1678 C CA . ASN A 1 219 ? -1.589 9.818 11.276 1.00 88.81 219 ASN A CA 1
ATOM 1679 C C . ASN A 1 219 ? -1.708 10.559 12.633 1.00 88.81 219 ASN A C 1
ATOM 1681 O O . ASN A 1 219 ? -1.546 9.954 13.689 1.00 88.81 219 ASN A O 1
ATOM 1685 N N . GLY A 1 220 ? -1.949 11.870 12.637 1.00 90.81 220 GLY A N 1
ATOM 1686 C CA . GLY A 1 220 ? -2.202 12.671 13.840 1.00 90.81 220 GLY A CA 1
ATOM 1687 C C . GLY A 1 220 ? -3.618 12.549 14.436 1.00 90.81 220 GLY A C 1
ATOM 1688 O O . GLY A 1 220 ? -3.933 13.263 15.394 1.00 90.81 220 GLY A O 1
ATOM 1689 N N . ASN A 1 221 ? -4.507 11.714 13.884 1.00 93.56 221 ASN A N 1
ATOM 1690 C CA . ASN A 1 221 ? -5.773 11.355 14.535 1.00 93.56 221 ASN A CA 1
ATOM 1691 C C . ASN A 1 221 ? -5.526 10.442 15.743 1.00 93.56 221 ASN A C 1
ATOM 1693 O O . ASN A 1 221 ? -4.551 9.692 15.766 1.00 93.56 221 ASN A O 1
ATOM 1697 N N . SER A 1 222 ? -6.375 10.536 16.770 1.00 93.38 222 SER A N 1
ATOM 1698 C CA . SER A 1 222 ? -6.249 9.665 17.942 1.00 93.38 222 SER A CA 1
ATOM 1699 C C . SER A 1 222 ? -6.878 8.297 17.681 1.00 93.38 222 SER A C 1
ATOM 1701 O O . SER A 1 222 ? -7.751 8.155 16.821 1.00 93.38 222 SER A O 1
ATOM 1703 N N . GLU A 1 223 ? -6.454 7.288 18.441 1.00 89.88 223 GLU A N 1
ATOM 1704 C CA . GLU A 1 223 ? -6.999 5.928 18.342 1.00 89.88 223 GLU A CA 1
ATOM 1705 C C . GLU A 1 223 ? -8.517 5.911 18.576 1.00 89.88 223 GLU A C 1
ATOM 1707 O O . GLU A 1 223 ? -9.238 5.184 17.899 1.00 89.88 223 GLU A O 1
ATOM 1712 N N . GLU A 1 224 ? -9.027 6.767 19.467 1.00 93.62 224 GLU A N 1
ATOM 1713 C CA . GLU A 1 224 ? -10.460 6.866 19.759 1.00 93.62 224 GLU A CA 1
ATOM 1714 C C . GLU A 1 224 ? -11.280 7.358 18.562 1.00 93.62 224 GLU A C 1
ATOM 1716 O O . GLU A 1 224 ? -12.424 6.947 18.380 1.00 93.62 224 GLU A O 1
ATOM 1721 N N . GLU A 1 225 ? -10.719 8.238 17.738 1.00 96.19 225 GLU A N 1
ATOM 1722 C CA . GLU A 1 225 ? -11.414 8.767 16.564 1.00 96.19 225 GLU A CA 1
ATOM 1723 C C . GLU A 1 225 ? -11.453 7.767 15.423 1.00 96.19 225 GLU A C 1
ATOM 1725 O O . GLU A 1 225 ? -12.466 7.656 14.732 1.00 96.19 225 GLU A O 1
ATOM 1730 N N . VAL A 1 226 ? -10.356 7.029 15.244 1.00 93.00 226 VAL A N 1
ATOM 1731 C CA . VAL A 1 226 ? -10.290 5.933 14.279 1.00 93.00 226 VAL A CA 1
ATOM 1732 C C . VAL A 1 226 ? -11.263 4.830 14.699 1.00 93.00 226 VAL A C 1
ATOM 1734 O O . VAL A 1 226 ? -12.084 4.415 13.884 1.00 93.00 226 VAL A O 1
ATOM 1737 N N . ALA A 1 227 ? -11.282 4.451 15.981 1.00 91.62 227 ALA A N 1
ATOM 1738 C CA . ALA A 1 227 ? -12.236 3.480 16.516 1.00 91.62 227 ALA A CA 1
ATOM 1739 C C . ALA A 1 227 ? -13.698 3.939 16.353 1.00 91.62 227 ALA A C 1
ATOM 1741 O O . ALA A 1 227 ? -14.555 3.157 15.942 1.00 91.62 227 ALA A O 1
ATOM 1742 N N . ALA A 1 228 ? -14.000 5.218 16.605 1.00 96.88 228 ALA A N 1
ATOM 1743 C CA . ALA A 1 228 ? -15.343 5.764 16.400 1.00 96.88 228 ALA A CA 1
ATOM 1744 C C . ALA A 1 228 ? -15.785 5.702 14.925 1.00 96.88 228 ALA A C 1
ATOM 1746 O O . ALA A 1 228 ? -16.957 5.435 14.638 1.00 96.88 228 ALA A O 1
ATOM 1747 N N . LEU A 1 229 ? -14.862 5.924 13.982 1.00 97.62 229 LEU A N 1
ATOM 1748 C CA . LEU A 1 229 ? -15.128 5.732 12.559 1.00 97.62 229 LEU A CA 1
ATOM 1749 C C . LEU A 1 229 ? -15.394 4.253 12.236 1.00 97.62 229 LEU A C 1
ATOM 1751 O O . LEU A 1 229 ? -16.385 3.948 11.572 1.00 97.62 229 LEU A O 1
ATOM 1755 N N . GLU A 1 230 ? -14.559 3.332 12.715 1.00 94.38 230 GLU A N 1
ATOM 1756 C CA . GLU A 1 230 ? -14.742 1.889 12.502 1.00 94.38 230 GLU A CA 1
ATOM 1757 C C . GLU A 1 230 ? -16.102 1.398 13.022 1.00 94.38 230 GLU A C 1
ATOM 1759 O O . GLU A 1 230 ? -16.823 0.682 12.319 1.00 94.38 230 GLU A O 1
ATOM 1764 N N . GLU A 1 231 ? -16.511 1.845 14.213 1.00 94.75 231 GLU A N 1
ATOM 1765 C CA . GLU A 1 231 ? -17.835 1.560 14.771 1.00 94.75 231 GLU A CA 1
ATOM 1766 C C . GLU A 1 231 ? -18.966 2.110 13.890 1.00 94.75 231 GLU A C 1
ATOM 1768 O O . GLU A 1 231 ? -19.971 1.426 13.659 1.00 94.75 231 GLU A O 1
ATOM 1773 N N . ALA A 1 232 ? -18.816 3.333 13.370 1.00 97.44 232 ALA A N 1
ATOM 1774 C CA . ALA A 1 232 ? -19.797 3.938 12.475 1.00 97.44 232 ALA A CA 1
ATOM 1775 C C . ALA A 1 232 ? -19.934 3.147 11.162 1.00 97.44 232 ALA A C 1
ATOM 1777 O O . ALA A 1 232 ? -21.058 2.881 10.726 1.00 97.44 232 ALA A O 1
ATOM 1778 N N . ILE A 1 233 ? -18.816 2.704 10.580 1.00 95.62 233 ILE A N 1
ATOM 1779 C CA . ILE A 1 233 ? -18.793 1.852 9.383 1.00 95.62 233 ILE A CA 1
ATOM 1780 C C . ILE A 1 233 ? -19.512 0.530 9.657 1.00 95.62 233 ILE A C 1
ATOM 1782 O O . ILE A 1 233 ? -20.392 0.133 8.888 1.00 95.62 233 ILE A O 1
ATOM 1786 N N . LEU A 1 234 ? -19.204 -0.132 10.776 1.00 93.12 234 LEU A N 1
ATOM 1787 C CA . LEU A 1 234 ? -19.836 -1.398 11.152 1.00 93.12 234 LEU A CA 1
ATOM 1788 C C . LEU A 1 234 ? -21.349 -1.244 11.366 1.00 93.12 234 LEU A C 1
ATOM 1790 O O . LEU A 1 234 ? -22.143 -2.085 10.937 1.00 93.12 234 LEU A O 1
ATOM 1794 N N . LYS A 1 235 ? -21.774 -0.149 12.000 1.00 94.50 235 LYS A N 1
ATOM 1795 C CA . LYS A 1 235 ? -23.193 0.163 12.193 1.00 94.50 235 LYS A CA 1
ATOM 1796 C C . LYS A 1 235 ? -23.909 0.385 10.861 1.00 94.50 235 LYS A C 1
ATOM 1798 O O . LYS A 1 235 ? -24.993 -0.163 10.663 1.00 94.50 235 LYS A O 1
ATOM 1803 N N . ASN A 1 236 ? -23.310 1.149 9.949 1.00 94.12 236 ASN A N 1
ATOM 1804 C CA . ASN A 1 236 ? -23.881 1.413 8.628 1.00 94.12 236 ASN A CA 1
ATOM 1805 C C . ASN A 1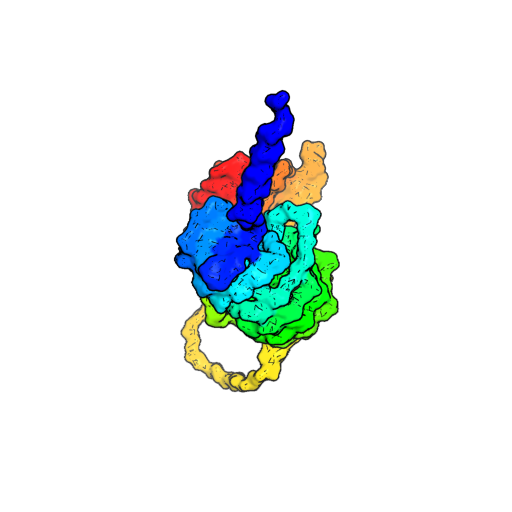 236 ? -23.935 0.144 7.767 1.00 94.12 236 ASN A C 1
ATOM 1807 O O . ASN A 1 236 ? -24.929 -0.082 7.074 1.00 94.12 236 ASN A O 1
ATOM 1811 N N . LYS A 1 237 ? -22.937 -0.741 7.893 1.00 91.62 237 LYS A N 1
ATOM 1812 C CA . LYS A 1 237 ? -22.936 -2.068 7.264 1.00 91.62 237 LYS A CA 1
ATOM 1813 C C . LYS A 1 237 ? -24.164 -2.881 7.683 1.00 91.62 237 LYS A C 1
ATOM 1815 O O . LYS A 1 237 ? -24.881 -3.389 6.827 1.00 91.62 237 LYS A O 1
ATOM 1820 N N . ASN A 1 238 ? -24.477 -2.905 8.979 1.00 84.19 238 ASN A N 1
ATOM 1821 C CA . ASN A 1 238 ? -25.628 -3.633 9.527 1.00 84.19 238 ASN A CA 1
ATOM 1822 C C . ASN A 1 238 ? -26.993 -2.957 9.268 1.00 84.19 238 ASN A C 1
ATOM 1824 O O . ASN A 1 238 ? -28.030 -3.611 9.365 1.00 84.19 238 ASN A O 1
ATOM 1828 N N . GLY A 1 239 ? -27.020 -1.655 8.966 1.00 74.25 239 GLY A N 1
ATOM 1829 C CA . GLY A 1 239 ? -28.249 -0.880 8.750 1.00 74.25 239 GLY A CA 1
ATOM 1830 C C . GLY A 1 239 ? -28.805 -0.900 7.319 1.00 74.25 239 GLY A C 1
ATOM 1831 O O . GLY A 1 239 ? -29.929 -0.447 7.108 1.00 74.25 239 GLY A O 1
ATOM 1832 N N . SER A 1 240 ? -28.053 -1.408 6.338 1.00 60.31 240 SER A N 1
ATOM 1833 C CA . SER A 1 240 ? -28.369 -1.278 4.903 1.00 60.31 240 SER A CA 1
ATOM 1834 C C . SER A 1 240 ? -29.281 -2.372 4.297 1.00 60.31 240 SER A C 1
ATOM 1836 O O . SER A 1 240 ? -29.594 -2.296 3.110 1.00 60.31 240 SER A O 1
ATOM 1838 N N . GLY A 1 241 ? -29.809 -3.330 5.081 1.00 47.38 241 GLY A N 1
ATOM 1839 C CA . GLY A 1 241 ? -30.862 -4.266 4.629 1.00 47.38 241 GLY A CA 1
ATOM 1840 C C . GLY A 1 241 ? -31.031 -5.534 5.488 1.00 47.38 241 GLY A C 1
ATOM 1841 O O . GLY A 1 241 ? -30.052 -6.191 5.814 1.00 47.38 241 GLY A O 1
ATOM 1842 N N . GLN A 1 242 ? -32.279 -5.863 5.861 1.00 49.12 242 GLN A N 1
ATOM 1843 C CA . GLN A 1 242 ? -32.702 -6.919 6.807 1.00 49.12 242 GLN A CA 1
ATOM 1844 C C . GLN A 1 242 ? -32.685 -8.374 6.273 1.00 49.12 242 GLN A C 1
ATOM 1846 O O . GLN A 1 242 ? -32.820 -8.610 5.077 1.00 49.12 242 GLN A O 1
ATOM 1851 N N . ASP A 1 243 ? -32.732 -9.299 7.248 1.00 39.41 243 ASP A N 1
ATOM 1852 C CA . ASP A 1 243 ? -33.229 -10.692 7.243 1.00 39.41 243 ASP A CA 1
ATOM 1853 C C . ASP A 1 243 ? -32.191 -11.827 7.096 1.00 39.41 243 ASP A C 1
ATOM 1855 O O . ASP A 1 243 ? -31.925 -12.362 6.024 1.00 39.41 243 ASP A O 1
ATOM 1859 N N . SER A 1 244 ? -31.680 -12.298 8.239 1.00 35.06 244 SER A N 1
ATOM 1860 C CA . SER A 1 244 ? -31.556 -13.742 8.449 1.00 35.06 244 SER A CA 1
ATOM 1861 C C . SER A 1 244 ? -32.128 -14.099 9.818 1.00 35.06 244 SER A C 1
ATOM 1863 O O . SER A 1 244 ? -31.571 -13.832 10.882 1.00 35.06 244 SER A O 1
ATOM 1865 N N . THR A 1 245 ? -33.319 -14.681 9.762 1.00 35.34 245 THR A N 1
ATOM 1866 C CA . THR A 1 245 ? -33.852 -15.576 10.779 1.00 35.34 245 THR A CA 1
ATOM 1867 C C . THR A 1 245 ? -32.792 -16.585 11.206 1.00 35.34 245 THR A C 1
ATOM 1869 O O . THR A 1 245 ? -32.108 -17.165 10.362 1.00 35.34 245 THR A O 1
ATOM 1872 N N . ASN A 1 246 ? -32.727 -16.847 12.512 1.00 38.97 246 ASN A N 1
ATOM 1873 C CA . ASN A 1 246 ? -32.131 -18.060 13.058 1.00 38.97 246 ASN A CA 1
ATOM 1874 C C . ASN A 1 246 ? -32.587 -19.282 12.246 1.00 38.97 246 ASN A C 1
ATOM 1876 O O . ASN A 1 246 ? -33.754 -19.662 12.329 1.00 38.97 246 ASN A O 1
ATOM 1880 N N . ASP A 1 247 ? -31.655 -19.936 11.558 1.00 31.48 247 ASP A N 1
ATOM 1881 C CA . ASP A 1 247 ? -31.707 -21.383 11.399 1.00 31.48 247 ASP A CA 1
ATOM 1882 C C . ASP A 1 247 ? -30.431 -21.987 11.978 1.00 31.48 247 ASP A C 1
ATOM 1884 O O . ASP A 1 247 ? -29.348 -22.006 11.392 1.00 31.48 247 ASP A O 1
ATOM 1888 N N . SER A 1 248 ? -30.579 -22.443 13.214 1.00 37.53 248 SER A N 1
ATOM 1889 C CA . SER A 1 248 ? -29.713 -23.435 13.800 1.00 37.53 248 SER A CA 1
ATOM 1890 C C . SER A 1 248 ? -30.154 -24.803 13.283 1.00 37.53 248 SER A C 1
ATOM 1892 O O . SER A 1 248 ? -31.126 -25.363 13.769 1.00 37.53 248 SER A O 1
ATOM 1894 N N . THR A 1 249 ? -29.384 -25.414 12.378 1.00 32.47 249 THR A N 1
ATOM 1895 C CA . THR A 1 249 ? -28.831 -26.764 12.602 1.00 32.47 249 THR A CA 1
ATOM 1896 C C . THR A 1 249 ? -27.885 -27.239 11.491 1.00 32.47 249 THR A C 1
ATOM 1898 O O . THR A 1 249 ? -28.274 -27.540 10.374 1.00 32.47 249 THR A O 1
ATOM 1901 N N . LYS A 1 250 ? -26.634 -27.453 11.918 1.00 34.56 250 LYS A N 1
ATOM 1902 C CA . LYS A 1 250 ? -25.708 -28.528 11.524 1.00 34.56 250 LYS A CA 1
ATOM 1903 C C . LYS A 1 250 ? -25.369 -28.684 10.033 1.00 34.56 250 LYS A C 1
ATOM 1905 O O . LYS A 1 250 ? -25.952 -29.496 9.326 1.00 34.56 250 LYS A O 1
ATOM 1910 N N . ASN A 1 251 ? -24.165 -28.218 9.708 1.00 27.97 251 ASN A N 1
ATOM 1911 C CA . ASN A 1 251 ? -23.107 -29.194 9.457 1.00 27.97 251 ASN A CA 1
ATOM 1912 C C . ASN A 1 251 ? -21.851 -28.834 10.251 1.00 27.97 251 ASN A C 1
ATOM 1914 O O . ASN A 1 251 ? -21.234 -27.791 10.071 1.00 27.97 251 ASN A O 1
ATOM 1918 N N . SER A 1 252 ? -21.530 -29.709 11.196 1.00 35.94 252 SER A N 1
ATOM 1919 C CA . SER A 1 252 ? -20.315 -29.675 11.989 1.00 35.94 252 SER A CA 1
ATOM 1920 C C . SER A 1 252 ? -19.128 -30.110 11.141 1.00 35.94 252 SER A C 1
ATOM 1922 O O . SER A 1 252 ? -19.106 -31.254 10.694 1.00 35.94 252 SER A O 1
ATOM 1924 N N . THR A 1 253 ? -18.099 -29.274 11.084 1.00 32.19 253 THR A N 1
ATOM 1925 C CA . THR A 1 253 ? -16.703 -29.722 11.019 1.00 32.19 253 THR A CA 1
ATOM 1926 C C . THR A 1 253 ? -15.843 -28.706 11.761 1.00 32.19 253 THR A C 1
ATOM 1928 O O . THR A 1 253 ? -15.482 -27.684 11.205 1.00 32.19 253 THR A O 1
ATOM 1931 N N . LYS A 1 254 ? -15.596 -29.046 13.035 1.00 34.50 254 LYS A N 1
ATOM 1932 C CA . LYS A 1 254 ? -14.505 -28.654 13.945 1.00 34.50 254 LYS A CA 1
ATOM 1933 C C . LYS A 1 254 ? -14.152 -27.165 14.092 1.00 34.50 254 LYS A C 1
ATOM 1935 O O . LYS A 1 254 ? -13.693 -26.530 13.158 1.00 34.50 254 LYS A O 1
ATOM 1940 N N . ASN A 1 255 ? -14.256 -26.705 15.346 1.00 39.72 255 ASN A N 1
ATOM 1941 C CA . ASN A 1 255 ? -13.443 -25.635 15.925 1.00 39.72 255 ASN A CA 1
ATOM 1942 C C . ASN A 1 255 ? -12.050 -25.597 15.291 1.00 39.72 255 ASN A C 1
ATOM 1944 O O . ASN A 1 255 ? -11.364 -26.622 15.321 1.00 39.72 255 ASN A O 1
ATOM 1948 N N . ASP A 1 256 ? -11.621 -24.416 14.861 1.00 38.34 256 ASP A N 1
ATOM 1949 C CA . ASP A 1 256 ? -10.224 -24.056 15.040 1.00 38.34 256 ASP A CA 1
ATOM 1950 C C . ASP A 1 256 ? -10.175 -22.845 15.966 1.00 38.34 256 ASP A C 1
ATOM 1952 O O . ASP A 1 256 ? -10.555 -21.723 15.631 1.00 38.34 256 ASP A O 1
ATOM 1956 N N . ASP A 1 257 ? -9.832 -23.152 17.207 1.00 42.31 257 ASP A N 1
ATOM 1957 C CA . ASP A 1 257 ? -9.525 -22.214 18.270 1.00 42.31 257 ASP A CA 1
ATOM 1958 C C . ASP A 1 257 ? -8.131 -21.670 17.925 1.00 42.31 257 ASP A C 1
ATOM 1960 O O . ASP A 1 257 ? -7.123 -22.150 18.441 1.00 42.31 257 ASP A O 1
ATOM 1964 N N . SER A 1 258 ? -8.035 -20.773 16.934 1.00 49.81 258 SER A N 1
ATOM 1965 C CA . SER A 1 258 ? -6.742 -20.185 16.594 1.00 49.81 258 SER A CA 1
ATOM 1966 C C . SER A 1 258 ? -6.344 -19.264 17.743 1.00 49.81 258 SER A C 1
ATOM 1968 O O . SER A 1 258 ? -6.873 -18.157 17.902 1.00 49.81 258 SER A O 1
ATOM 1970 N N . ASP A 1 259 ? -5.445 -19.764 18.583 1.00 61.91 259 ASP A N 1
ATOM 1971 C CA . ASP A 1 259 ? -4.763 -19.028 19.635 1.00 61.91 259 ASP A CA 1
ATOM 1972 C C . ASP A 1 259 ? -3.868 -17.942 18.999 1.00 61.91 259 ASP A C 1
ATOM 1974 O O . ASP A 1 259 ? -2.651 -18.088 18.895 1.00 61.91 259 ASP A O 1
ATOM 1978 N N . SER A 1 260 ? -4.471 -16.867 18.489 1.00 65.75 260 SER A N 1
ATOM 1979 C CA . SER A 1 260 ? -3.726 -15.714 17.987 1.00 65.75 260 SER A CA 1
ATOM 1980 C C . SER A 1 260 ? -3.133 -14.957 19.173 1.00 65.75 260 SER A C 1
ATOM 1982 O O . SER A 1 260 ? -3.868 -14.531 20.070 1.00 65.75 260 SER A O 1
ATOM 1984 N N . TYR A 1 261 ? -1.811 -14.795 19.160 1.00 80.31 261 TYR A N 1
ATOM 1985 C CA . TYR A 1 261 ? -1.053 -14.055 20.164 1.00 80.31 261 TYR A CA 1
ATOM 1986 C C . TYR A 1 261 ? -0.388 -12.830 19.543 1.00 80.31 261 TYR A C 1
ATOM 1988 O O . TYR A 1 261 ? 0.062 -12.866 18.397 1.00 80.31 261 TYR A O 1
ATOM 1996 N N . TYR A 1 262 ? -0.291 -11.769 20.333 1.00 85.69 262 TYR A N 1
ATOM 1997 C CA . TYR A 1 262 ? 0.405 -10.534 19.995 1.00 85.69 262 TYR A CA 1
ATOM 1998 C C . TYR A 1 262 ? 1.658 -10.427 20.850 1.00 85.69 262 TYR A C 1
ATOM 2000 O O . TYR A 1 262 ? 1.622 -10.758 22.033 1.00 85.69 262 TYR A O 1
ATOM 2008 N N . PHE A 1 263 ? 2.759 -9.951 20.274 1.00 91.31 263 PHE A N 1
ATOM 2009 C CA . PHE A 1 263 ? 4.030 -9.843 20.983 1.00 91.31 263 PHE A CA 1
ATOM 2010 C C . PHE A 1 263 ? 4.485 -8.394 21.063 1.00 91.31 263 PHE A C 1
ATOM 2012 O O . PHE A 1 263 ? 4.429 -7.660 20.078 1.00 91.31 263 PHE A O 1
ATOM 2019 N N . LYS A 1 264 ? 4.961 -7.991 22.237 1.00 91.81 264 LYS A N 1
ATOM 2020 C CA . LYS A 1 264 ? 5.543 -6.674 22.478 1.00 91.81 264 LYS A CA 1
ATOM 2021 C C . LYS A 1 264 ? 6.977 -6.839 22.947 1.00 91.81 264 LYS A C 1
ATOM 2023 O O . LYS A 1 264 ? 7.228 -7.456 23.980 1.00 91.81 264 LYS A O 1
ATOM 2028 N N . GLN A 1 265 ? 7.902 -6.242 22.207 1.00 92.44 265 GLN A N 1
ATOM 2029 C CA . GLN A 1 265 ? 9.307 -6.160 22.579 1.00 92.44 265 GLN A CA 1
ATOM 2030 C C . GLN A 1 265 ? 9.646 -4.747 23.044 1.00 92.44 265 GLN A C 1
ATOM 2032 O O . GLN A 1 265 ? 9.229 -3.764 22.435 1.00 92.44 265 GLN A O 1
ATOM 2037 N N . TYR A 1 266 ? 10.421 -4.640 24.117 1.00 88.81 266 TYR A N 1
ATOM 2038 C CA . TYR A 1 266 ? 10.985 -3.373 24.570 1.00 88.81 266 TYR A CA 1
ATOM 2039 C C . TYR A 1 266 ? 12.240 -3.612 25.406 1.00 88.81 266 TYR A C 1
ATOM 2041 O O . TYR A 1 266 ? 12.489 -4.716 25.893 1.00 88.81 266 TYR A O 1
ATOM 2049 N N . SER A 1 267 ? 13.046 -2.568 25.577 1.00 89.06 267 SER A N 1
ATOM 2050 C CA . SER A 1 267 ? 14.273 -2.630 26.362 1.00 89.06 267 SER A CA 1
ATOM 2051 C C . SER A 1 267 ? 14.277 -1.612 27.499 1.00 89.06 267 SER A C 1
ATOM 2053 O O . SER A 1 267 ? 13.646 -0.556 27.444 1.00 89.06 267 SER A O 1
ATOM 2055 N N . SER A 1 268 ? 14.986 -1.947 28.570 1.00 88.12 268 SER A N 1
ATOM 2056 C CA . SER A 1 268 ? 15.287 -1.042 29.675 1.00 88.12 268 SER A CA 1
ATOM 2057 C C . SER A 1 268 ? 16.784 -1.059 29.962 1.00 88.12 268 SER A C 1
ATOM 2059 O O . SER A 1 268 ? 17.504 -1.963 29.537 1.00 88.12 268 SER A O 1
ATOM 2061 N N . HIS A 1 269 ? 17.275 -0.046 30.670 1.00 88.62 269 HIS A N 1
ATOM 2062 C CA . HIS A 1 269 ? 18.683 0.058 31.031 1.00 88.62 269 HIS A CA 1
ATOM 2063 C C . HIS A 1 269 ? 18.836 0.300 32.530 1.00 88.62 269 HIS A C 1
ATOM 2065 O O . HIS A 1 269 ? 18.019 0.980 33.152 1.00 88.62 269 HIS A O 1
ATOM 2071 N N . LYS A 1 270 ? 19.912 -0.237 33.105 1.00 88.75 270 LYS A N 1
ATOM 2072 C CA . LYS A 1 270 ? 20.347 0.072 34.469 1.00 88.75 270 LYS A CA 1
ATOM 2073 C C . LYS A 1 270 ? 21.808 0.526 34.477 1.00 88.75 270 LYS A C 1
ATOM 2075 O O . LYS A 1 270 ? 22.592 -0.016 33.697 1.00 88.75 270 LYS A O 1
ATOM 2080 N N . PRO A 1 271 ? 22.200 1.481 35.338 1.00 87.00 271 PRO A N 1
ATOM 2081 C CA . PRO A 1 271 ? 23.590 1.919 35.439 1.00 87.00 271 PRO A CA 1
ATOM 2082 C C . PRO A 1 271 ? 24.539 0.770 35.799 1.00 87.00 271 PRO A C 1
ATOM 2084 O O . PRO A 1 271 ? 24.201 -0.081 36.624 1.00 87.00 271 PRO A O 1
ATOM 2087 N N . ASP A 1 272 ? 25.739 0.773 35.218 1.00 91.12 272 ASP A N 1
ATOM 2088 C CA . ASP A 1 272 ? 26.808 -0.179 35.529 1.00 91.12 272 ASP A CA 1
ATOM 2089 C C . ASP A 1 272 ? 28.184 0.499 35.524 1.00 91.12 272 ASP A C 1
ATOM 2091 O O . ASP A 1 272 ? 28.516 1.279 34.634 1.00 91.12 272 ASP A O 1
ATOM 2095 N N . ASN A 1 273 ? 29.017 0.171 36.513 1.00 82.81 273 ASN A N 1
ATOM 2096 C CA . ASN A 1 273 ? 30.300 0.845 36.727 1.00 82.81 273 ASN A CA 1
ATOM 2097 C C . ASN A 1 273 ? 31.362 0.517 35.666 1.00 82.81 273 ASN A C 1
ATOM 2099 O O . ASN A 1 273 ? 32.339 1.252 35.545 1.00 82.81 273 ASN A O 1
ATOM 2103 N N . LYS A 1 274 ? 31.224 -0.598 34.939 1.00 85.12 274 LYS A N 1
ATOM 2104 C CA . LYS A 1 274 ? 32.220 -1.060 33.967 1.00 85.12 274 LYS A CA 1
ATOM 2105 C C . LYS A 1 274 ? 31.841 -0.697 32.534 1.00 85.12 274 LYS A C 1
ATOM 2107 O O . LYS A 1 274 ? 32.728 -0.370 31.752 1.00 85.12 274 LYS A O 1
ATOM 2112 N N . TYR A 1 275 ? 30.557 -0.771 32.195 1.00 77.75 275 TYR A N 1
ATOM 2113 C CA . TYR A 1 275 ? 30.065 -0.565 30.827 1.00 77.75 275 TYR A CA 1
ATOM 2114 C C . TYR A 1 275 ? 29.191 0.691 30.673 1.00 77.75 275 TYR A C 1
ATOM 2116 O O . TYR A 1 275 ? 28.673 0.948 29.592 1.00 77.75 275 TYR A O 1
ATOM 2124 N N . GLY A 1 276 ? 29.005 1.478 31.738 1.00 82.62 276 GLY A N 1
ATOM 2125 C CA . GLY A 1 276 ? 28.120 2.646 31.770 1.00 82.62 276 GLY A CA 1
ATOM 2126 C C . GLY A 1 276 ? 26.664 2.257 32.031 1.00 82.62 276 GLY A C 1
ATOM 2127 O O . GLY A 1 276 ? 26.060 2.734 32.992 1.00 82.62 276 GLY A O 1
ATOM 2128 N N . ALA A 1 277 ? 26.119 1.341 31.228 1.00 82.12 277 ALA A N 1
ATOM 2129 C CA . ALA A 1 277 ? 24.790 0.771 31.421 1.00 82.12 277 ALA A CA 1
ATOM 2130 C C . ALA A 1 277 ? 24.731 -0.703 30.992 1.00 82.12 277 ALA A C 1
ATOM 2132 O O . ALA A 1 277 ? 25.436 -1.126 30.079 1.00 82.12 277 ALA A O 1
ATOM 2133 N N . LEU A 1 278 ? 23.865 -1.475 31.646 1.00 88.19 278 LEU A N 1
ATOM 2134 C CA . LEU A 1 278 ? 23.447 -2.809 31.220 1.00 88.19 278 LEU A CA 1
ATOM 2135 C C . LEU A 1 278 ? 22.013 -2.746 30.710 1.00 88.19 278 LEU A C 1
ATOM 2137 O O . LEU A 1 278 ? 21.166 -2.091 31.318 1.00 88.19 278 LEU A O 1
ATOM 2141 N N . LEU A 1 279 ? 21.747 -3.461 29.624 1.00 88.50 279 LEU A N 1
ATOM 2142 C CA . LEU A 1 279 ? 20.437 -3.533 28.994 1.00 88.50 279 LEU A CA 1
ATOM 2143 C C . LEU A 1 279 ? 19.672 -4.770 29.471 1.00 88.50 279 LEU A C 1
ATOM 2145 O O . LEU A 1 279 ? 20.252 -5.794 29.841 1.00 88.50 279 LEU A O 1
ATOM 2149 N N . THR A 1 280 ? 18.352 -4.649 29.476 1.00 91.38 280 THR A N 1
ATOM 2150 C CA . THR A 1 280 ? 17.413 -5.760 29.608 1.00 91.38 280 THR A CA 1
ATOM 2151 C C . THR A 1 280 ? 16.465 -5.707 28.427 1.00 91.38 280 THR A C 1
ATOM 2153 O O . THR A 1 280 ? 15.859 -4.665 28.196 1.00 91.38 280 THR A O 1
ATOM 2156 N N . VAL A 1 281 ? 16.340 -6.805 27.690 1.00 93.12 281 VAL A N 1
ATOM 2157 C CA . VAL A 1 281 ? 15.341 -6.961 26.624 1.00 93.12 281 VAL A CA 1
ATOM 2158 C C . VAL A 1 281 ? 14.189 -7.775 27.189 1.00 93.12 281 VAL A C 1
ATOM 2160 O O . VAL A 1 281 ? 14.419 -8.818 27.798 1.00 93.12 281 VAL A O 1
ATOM 2163 N N . MET A 1 282 ? 12.966 -7.285 27.016 1.00 94.88 282 MET A N 1
ATOM 2164 C CA . MET A 1 282 ? 11.730 -7.939 27.435 1.00 94.88 282 MET A CA 1
ATOM 2165 C C . MET A 1 282 ? 10.882 -8.244 26.208 1.00 94.88 282 MET A C 1
ATOM 2167 O O . MET A 1 282 ? 10.751 -7.410 25.312 1.00 94.88 282 MET A O 1
ATOM 2171 N N . LEU A 1 283 ? 10.303 -9.438 26.202 1.00 96.56 283 LEU A N 1
ATOM 2172 C CA . LEU A 1 283 ? 9.341 -9.904 25.221 1.00 96.56 283 LEU A CA 1
ATOM 2173 C C . LEU A 1 283 ? 8.097 -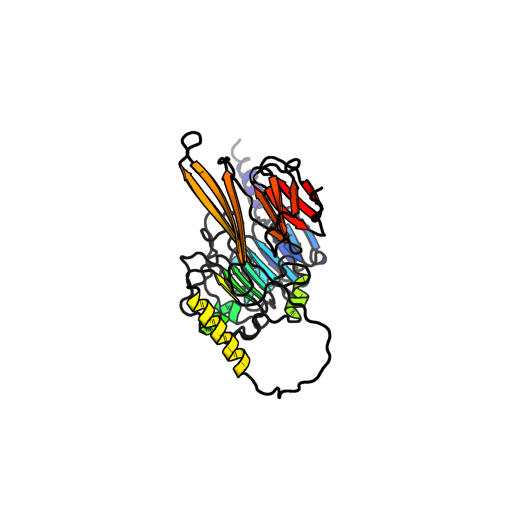10.380 25.967 1.00 96.56 283 LEU A C 1
ATOM 2175 O O . LEU A 1 283 ? 8.164 -11.326 26.750 1.00 96.56 283 LEU A O 1
ATOM 2179 N N . GLU A 1 284 ? 6.975 -9.718 25.732 1.00 95.00 284 GLU A N 1
ATOM 2180 C CA . GLU A 1 284 ? 5.682 -10.034 26.336 1.00 95.00 284 GLU A CA 1
ATOM 2181 C C . GLU A 1 284 ? 4.728 -10.565 25.273 1.00 95.00 284 GLU A C 1
ATOM 2183 O O . GLU A 1 284 ? 4.722 -10.072 24.146 1.00 95.00 284 GLU A O 1
ATOM 2188 N N . ALA A 1 285 ? 3.915 -11.548 25.639 1.00 93.12 285 ALA A N 1
ATOM 2189 C CA . ALA A 1 285 ? 2.854 -12.086 24.806 1.00 93.12 285 ALA A CA 1
ATOM 2190 C C . ALA A 1 285 ? 1.487 -11.748 25.389 1.00 93.12 285 ALA A C 1
ATOM 2192 O O . ALA A 1 285 ? 1.280 -11.850 26.600 1.00 93.12 285 ALA A O 1
ATOM 2193 N N . PHE A 1 286 ? 0.549 -11.424 24.511 1.00 89.62 286 PHE A N 1
ATOM 2194 C CA . PHE A 1 286 ? -0.827 -11.085 24.830 1.00 89.62 286 PHE A CA 1
ATOM 2195 C C . PHE A 1 286 ? -1.772 -11.966 24.021 1.00 89.62 286 PHE A C 1
ATOM 2197 O O . PHE A 1 286 ? -1.465 -12.331 22.886 1.00 89.62 286 PHE A O 1
ATOM 2204 N N . ASP A 1 287 ? -2.914 -12.323 24.595 1.00 85.38 287 ASP A N 1
ATOM 2205 C CA . ASP A 1 287 ? -3.960 -13.025 23.860 1.00 85.38 287 ASP A CA 1
ATOM 2206 C C . ASP A 1 287 ? -4.703 -12.073 22.904 1.00 85.38 287 ASP A C 1
ATOM 2208 O O . ASP A 1 287 ? -4.439 -10.870 22.839 1.00 85.38 287 ASP A O 1
ATOM 2212 N N . LYS A 1 288 ? -5.683 -12.602 22.169 1.00 82.00 288 LYS A N 1
ATOM 2213 C CA . LYS A 1 288 ? -6.507 -11.818 21.235 1.00 82.00 288 LYS A CA 1
ATOM 2214 C C . LYS A 1 288 ? -7.338 -10.690 21.851 1.00 82.00 288 LYS A C 1
ATOM 2216 O O . LYS A 1 288 ? -7.955 -9.929 21.114 1.00 82.00 288 LYS A O 1
ATOM 2221 N N . LYS A 1 289 ? -7.413 -10.614 23.177 1.00 84.38 289 LYS A N 1
ATOM 2222 C CA . LYS A 1 289 ? -8.088 -9.544 23.916 1.00 84.38 289 LYS A CA 1
ATOM 2223 C C . LYS A 1 289 ? -7.095 -8.529 24.484 1.00 84.38 289 LYS A C 1
ATOM 2225 O O . LYS A 1 289 ? -7.531 -7.562 25.097 1.00 84.38 289 LYS A O 1
ATOM 2230 N N . GLY A 1 290 ? -5.793 -8.736 24.281 1.00 83.19 290 GLY A N 1
ATOM 2231 C CA . GLY A 1 290 ? -4.741 -7.903 24.851 1.00 83.19 290 GLY A CA 1
ATOM 2232 C C . GLY A 1 290 ? -4.388 -8.266 26.294 1.00 83.19 290 GLY A C 1
ATOM 2233 O O . GLY A 1 290 ? -3.718 -7.481 26.958 1.00 83.19 290 GLY A O 1
ATOM 2234 N N . GLU A 1 291 ? -4.813 -9.429 26.798 1.00 86.88 291 GLU A N 1
ATOM 2235 C CA . GLU A 1 291 ? -4.481 -9.861 28.158 1.00 86.88 291 GLU A CA 1
ATOM 2236 C C . GLU A 1 291 ? -3.098 -10.527 28.191 1.00 86.88 291 GLU A C 1
ATOM 2238 O O . GLU A 1 291 ? -2.807 -11.360 27.326 1.00 86.88 291 GLU A O 1
ATOM 2243 N N . PRO A 1 292 ? -2.229 -10.205 29.169 1.00 86.06 292 PRO A N 1
ATOM 2244 C CA . PRO A 1 292 ? -0.879 -10.755 29.234 1.00 86.06 292 PRO A CA 1
ATOM 2245 C C . PRO A 1 292 ? -0.902 -12.267 29.500 1.00 86.06 292 PRO A C 1
ATOM 2247 O O . PRO A 1 292 ? -1.528 -12.744 30.447 1.00 86.06 292 PRO A O 1
ATOM 2250 N N . VAL A 1 293 ? -0.165 -13.021 28.685 1.00 91.75 293 VAL A N 1
ATOM 2251 C CA . VAL A 1 293 ? -0.092 -14.491 28.732 1.00 91.75 293 VAL A CA 1
ATOM 2252 C C . VAL A 1 293 ? 1.224 -14.950 29.346 1.00 91.75 293 VAL A C 1
ATOM 2254 O O . VAL A 1 293 ? 1.238 -15.734 30.295 1.00 91.75 293 VAL A O 1
ATOM 2257 N N . TRP A 1 294 ? 2.342 -14.464 28.810 1.00 95.25 294 TRP A N 1
ATOM 2258 C CA . TRP A 1 294 ? 3.682 -14.777 29.297 1.00 95.25 294 TRP A CA 1
ATOM 2259 C C . TRP A 1 294 ? 4.648 -13.633 28.998 1.00 95.25 294 TRP A C 1
ATOM 2261 O O . TRP A 1 294 ? 4.391 -12.787 28.146 1.00 95.25 294 TRP A O 1
ATOM 2271 N N . ASN A 1 295 ? 5.776 -13.615 29.704 1.00 92.94 295 ASN A N 1
ATOM 2272 C CA . ASN A 1 295 ? 6.905 -12.746 29.395 1.00 92.94 295 ASN A CA 1
ATOM 2273 C C . ASN A 1 295 ? 8.213 -13.542 29.444 1.00 92.94 295 ASN A C 1
ATOM 2275 O O . ASN A 1 295 ? 8.310 -14.563 30.127 1.00 92.94 295 ASN A O 1
ATOM 2279 N N . TYR A 1 296 ? 9.201 -13.073 28.693 1.00 95.81 296 TYR A N 1
ATOM 2280 C CA . TYR A 1 296 ? 10.559 -13.592 28.669 1.00 95.81 296 TYR A CA 1
ATOM 2281 C C . TYR A 1 296 ? 11.527 -12.409 28.684 1.00 95.81 296 TYR A C 1
ATOM 2283 O O . TYR A 1 296 ? 11.328 -11.437 27.952 1.00 95.81 296 TYR A O 1
ATOM 2291 N N . SER A 1 297 ? 12.575 -12.474 29.505 1.00 94.12 297 SER A N 1
ATOM 2292 C CA . SER A 1 297 ? 13.581 -11.416 29.583 1.00 94.12 297 SER A CA 1
ATOM 2293 C C . SER A 1 297 ? 15.003 -11.942 29.421 1.00 94.12 297 SER A C 1
ATOM 2295 O O . SER A 1 297 ? 15.359 -13.033 29.870 1.00 94.12 297 SER A O 1
ATOM 2297 N N . TRP A 1 298 ? 15.834 -11.116 28.791 1.00 95.69 298 TRP A N 1
ATOM 2298 C CA . TRP A 1 298 ? 17.281 -11.273 28.743 1.00 95.69 298 TRP A CA 1
ATOM 2299 C C . TRP A 1 298 ? 17.908 -10.104 29.488 1.00 95.69 298 TRP A C 1
ATOM 2301 O O . TRP A 1 298 ? 17.817 -8.956 29.055 1.00 95.69 298 TRP A O 1
ATOM 2311 N N . GLU A 1 299 ? 18.520 -10.394 30.631 1.00 95.00 299 GLU A N 1
ATOM 2312 C CA . GLU A 1 299 ? 19.018 -9.385 31.563 1.00 95.00 299 GLU A CA 1
ATOM 2313 C C . GLU A 1 299 ? 20.542 -9.275 31.551 1.00 95.00 299 GLU A C 1
ATOM 2315 O O . GLU A 1 299 ? 21.259 -10.225 31.239 1.00 95.00 299 GLU A O 1
ATOM 2320 N N . ASN A 1 300 ? 21.046 -8.130 32.019 1.00 91.38 300 ASN A N 1
ATOM 2321 C CA . ASN A 1 300 ? 22.482 -7.865 32.170 1.00 91.38 300 ASN A CA 1
ATOM 2322 C C . ASN A 1 300 ? 23.248 -7.927 30.839 1.00 91.38 300 ASN A C 1
ATOM 2324 O O . ASN A 1 300 ? 24.417 -8.322 30.801 1.00 91.38 300 ASN A O 1
ATOM 2328 N N . LEU A 1 301 ? 22.592 -7.514 29.754 1.00 89.69 301 LEU A N 1
ATOM 2329 C CA . LEU A 1 301 ? 23.176 -7.481 28.423 1.00 89.69 301 LEU A CA 1
ATOM 2330 C C . LEU A 1 301 ? 24.153 -6.316 28.308 1.00 89.69 301 LEU A C 1
ATOM 2332 O O . LEU A 1 301 ? 23.878 -5.195 28.747 1.00 89.69 301 LEU A O 1
ATOM 2336 N N . LYS A 1 302 ? 25.309 -6.588 27.708 1.00 86.44 302 LYS A N 1
ATOM 2337 C CA . 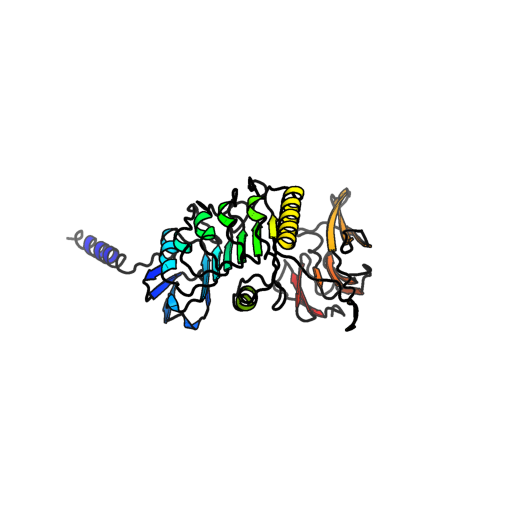LYS A 1 302 ? 26.313 -5.562 27.431 1.00 86.44 302 LYS A CA 1
ATOM 2338 C C . LYS A 1 302 ? 25.912 -4.824 26.153 1.00 86.44 302 LYS A C 1
ATOM 2340 O O . LYS A 1 302 ? 25.691 -5.507 25.155 1.00 86.44 302 LYS A O 1
ATOM 2345 N N . PRO A 1 303 ? 25.853 -3.482 26.158 1.00 78.12 303 PRO A N 1
ATOM 2346 C CA . PRO A 1 303 ? 25.604 -2.714 24.946 1.00 78.12 303 PRO A CA 1
ATOM 2347 C C . PRO A 1 303 ? 26.615 -3.052 23.846 1.00 78.12 303 PRO A C 1
ATOM 2349 O O . PRO A 1 303 ? 27.806 -3.232 24.117 1.00 78.12 303 PRO A O 1
ATOM 2352 N N . THR A 1 304 ? 26.128 -3.123 22.613 1.00 74.12 304 THR A N 1
ATOM 2353 C CA . THR A 1 304 ? 26.923 -3.271 21.388 1.00 74.12 304 THR A CA 1
ATOM 2354 C C . THR A 1 304 ? 26.777 -1.998 20.545 1.00 74.12 304 THR A C 1
ATOM 2356 O O . THR A 1 304 ? 25.990 -1.112 20.875 1.00 74.12 304 THR A O 1
ATOM 2359 N N . GLU A 1 305 ? 27.521 -1.892 19.444 1.00 70.19 305 GLU A N 1
ATOM 2360 C CA . GLU A 1 305 ? 27.406 -0.756 18.515 1.00 70.19 305 GLU A CA 1
ATOM 2361 C C . GLU A 1 305 ? 26.092 -0.743 17.705 1.00 70.19 305 GLU A C 1
ATOM 2363 O O . GLU A 1 305 ? 25.767 0.285 17.118 1.00 70.19 305 GLU A O 1
ATOM 2368 N N . LEU A 1 306 ? 25.349 -1.858 17.652 1.00 66.06 306 LEU A N 1
ATOM 2369 C CA . LEU A 1 306 ? 24.274 -2.101 16.673 1.00 66.06 306 LEU A CA 1
ATOM 2370 C C . LEU A 1 306 ? 22.940 -2.549 17.286 1.00 66.06 306 LEU A C 1
ATOM 2372 O O . LEU A 1 306 ? 22.061 -2.984 16.553 1.00 66.06 306 LEU A O 1
ATOM 2376 N N . ASP A 1 307 ? 22.795 -2.398 18.604 1.00 75.31 307 ASP A N 1
ATOM 2377 C CA . ASP A 1 307 ? 21.725 -2.951 19.449 1.00 75.31 307 ASP A CA 1
ATOM 2378 C C . ASP A 1 307 ? 21.979 -4.399 19.927 1.00 75.31 307 ASP A C 1
ATOM 2380 O O . ASP A 1 307 ? 22.760 -5.168 19.358 1.00 75.31 307 ASP A O 1
ATOM 2384 N N . VAL A 1 308 ? 21.390 -4.746 21.073 1.00 83.00 308 VAL A N 1
ATOM 2385 C CA . VAL A 1 308 ? 21.615 -6.019 21.781 1.00 83.00 308 VAL A CA 1
ATOM 2386 C C . VAL A 1 308 ? 20.644 -7.118 21.369 1.00 83.00 308 VAL A C 1
ATOM 2388 O O . VAL A 1 308 ? 20.868 -8.269 21.750 1.00 83.00 308 VAL A O 1
ATOM 2391 N N . ALA A 1 309 ? 19.589 -6.779 20.626 1.00 89.00 309 ALA A N 1
ATOM 2392 C CA . ALA A 1 309 ? 18.622 -7.735 20.110 1.00 89.00 309 ALA A CA 1
ATOM 2393 C C . ALA A 1 309 ? 18.044 -7.316 18.752 1.00 89.00 309 ALA A C 1
ATOM 2395 O O . ALA A 1 309 ? 17.919 -6.126 18.470 1.00 89.00 309 ALA A O 1
ATOM 2396 N N . SER A 1 310 ? 17.647 -8.300 17.944 1.00 89.00 310 SER A N 1
ATOM 2397 C CA . SER A 1 310 ? 16.816 -8.087 16.755 1.00 89.00 310 SER A CA 1
ATOM 2398 C C . SER A 1 310 ? 15.370 -7.775 17.133 1.00 89.00 310 SER A C 1
ATOM 2400 O O . SER A 1 310 ? 14.960 -7.942 18.282 1.00 89.00 310 SER A O 1
ATOM 2402 N N . GLU A 1 311 ? 14.555 -7.415 16.143 1.00 89.56 311 GLU A N 1
ATOM 2403 C CA . GLU A 1 311 ? 13.102 -7.539 16.270 1.00 89.56 311 GLU A CA 1
ATOM 2404 C C . GLU A 1 311 ? 12.707 -9.016 16.448 1.00 89.56 311 GLU A C 1
ATOM 2406 O O . GLU A 1 311 ? 13.297 -9.913 15.831 1.00 89.56 311 GLU A O 1
ATOM 2411 N N . ALA A 1 312 ? 11.718 -9.270 17.306 1.00 93.19 312 ALA A N 1
ATOM 2412 C CA . ALA A 1 312 ? 11.109 -10.581 17.469 1.00 93.19 312 ALA A CA 1
ATOM 2413 C C . ALA A 1 312 ? 10.160 -10.888 16.301 1.00 93.19 312 ALA A C 1
ATOM 2415 O O . ALA A 1 312 ? 9.293 -10.085 15.961 1.00 93.19 312 ALA A O 1
ATOM 2416 N N . VAL A 1 313 ? 10.274 -12.084 15.727 1.00 94.12 313 VAL A N 1
ATOM 2417 C CA . VAL A 1 313 ? 9.458 -12.535 14.595 1.00 94.12 313 VAL A CA 1
ATOM 2418 C C . VAL A 1 313 ? 8.638 -13.754 14.991 1.00 94.12 313 VAL A C 1
ATOM 2420 O O . VAL A 1 313 ? 9.191 -14.782 15.378 1.00 94.12 313 VAL A O 1
ATOM 2423 N N . ALA A 1 314 ? 7.314 -13.659 14.868 1.00 92.69 314 ALA A N 1
ATOM 2424 C CA . ALA A 1 314 ? 6.410 -14.786 15.070 1.00 92.69 314 ALA A CA 1
ATOM 2425 C C . ALA A 1 314 ? 6.189 -15.549 13.756 1.00 92.69 314 ALA A C 1
ATOM 2427 O O . ALA A 1 314 ? 5.869 -14.953 12.729 1.00 92.69 314 ALA A O 1
ATOM 2428 N N . TYR A 1 315 ? 6.349 -16.871 13.780 1.00 91.50 315 TYR A N 1
ATOM 2429 C CA . TYR A 1 315 ? 6.133 -17.730 12.617 1.00 91.50 315 TYR A CA 1
ATOM 2430 C C . TYR A 1 315 ? 5.830 -19.167 13.044 1.00 91.50 315 TYR A C 1
ATOM 2432 O O . TYR A 1 315 ? 6.556 -19.743 13.852 1.00 91.50 315 TYR A O 1
ATOM 2440 N N . ASP A 1 316 ? 4.767 -19.753 12.483 1.00 88.50 316 ASP A N 1
ATOM 2441 C CA . ASP A 1 316 ? 4.387 -21.160 12.698 1.00 88.50 316 ASP A CA 1
ATOM 2442 C C . ASP A 1 316 ? 4.292 -21.555 14.190 1.00 88.50 316 ASP A C 1
ATOM 2444 O O . ASP A 1 316 ? 4.884 -22.535 14.654 1.00 88.50 316 ASP A O 1
ATOM 2448 N N . GLY A 1 317 ? 3.592 -20.721 14.968 1.00 88.88 317 GLY A N 1
ATOM 2449 C CA . GLY A 1 317 ? 3.383 -20.922 16.406 1.00 88.88 317 GLY A CA 1
ATOM 2450 C C . GLY A 1 317 ? 4.631 -20.720 17.274 1.00 88.88 317 GLY A C 1
ATOM 2451 O O . GLY A 1 317 ? 4.608 -21.067 18.453 1.00 88.88 317 GLY A O 1
ATOM 2452 N N . LYS A 1 318 ? 5.719 -20.176 16.721 1.00 93.88 318 LYS A N 1
ATOM 2453 C CA . LYS A 1 318 ? 6.989 -19.920 17.414 1.00 93.88 318 LYS A CA 1
ATOM 2454 C C . LYS A 1 318 ? 7.364 -18.447 17.335 1.00 93.88 318 LYS A C 1
ATOM 2456 O O . LYS A 1 318 ? 6.895 -17.738 16.448 1.00 93.88 318 LYS A O 1
ATOM 2461 N N . VAL A 1 319 ? 8.228 -18.002 18.241 1.00 95.31 319 VAL A N 1
ATOM 2462 C CA . VAL A 1 319 ? 8.799 -16.650 18.236 1.00 95.31 319 VAL A CA 1
ATOM 2463 C C . VAL A 1 319 ? 10.315 -16.736 18.184 1.00 95.31 319 VAL A C 1
ATOM 2465 O O . VAL A 1 319 ? 10.932 -17.425 18.996 1.00 95.31 319 VAL A O 1
ATOM 2468 N N . TYR A 1 320 ? 10.901 -16.032 17.225 1.00 94.69 320 TYR A N 1
ATOM 2469 C CA . TYR A 1 320 ? 12.331 -15.989 16.965 1.00 94.69 320 TYR A CA 1
ATOM 2470 C C . TYR A 1 320 ? 12.880 -14.621 17.330 1.00 94.69 320 TYR A C 1
ATOM 2472 O O . TYR A 1 320 ? 12.333 -13.612 16.898 1.00 94.69 320 TYR A O 1
ATOM 2480 N N . ILE A 1 321 ? 13.961 -14.577 18.099 1.00 93.81 321 ILE A N 1
ATOM 2481 C CA . ILE A 1 321 ? 14.636 -13.325 18.448 1.00 93.81 321 ILE A CA 1
ATOM 2482 C C . ILE A 1 321 ? 16.127 -13.579 18.618 1.00 93.81 321 ILE A C 1
ATOM 2484 O O . ILE A 1 321 ? 16.540 -14.536 19.273 1.00 93.81 321 ILE A O 1
ATOM 2488 N N . GLU A 1 322 ? 16.943 -12.740 17.998 1.00 91.44 322 GLU A N 1
ATOM 2489 C CA . GLU A 1 322 ? 18.383 -12.735 18.198 1.00 91.44 322 GLU A CA 1
ATOM 2490 C C . GLU A 1 322 ? 18.714 -11.819 19.367 1.00 91.44 322 GLU A C 1
ATOM 2492 O O . GLU A 1 322 ? 18.242 -10.690 19.410 1.00 91.44 322 GLU A O 1
ATOM 2497 N N . VAL A 1 323 ? 19.501 -12.309 20.323 1.00 91.19 323 VAL A N 1
ATOM 2498 C CA . VAL A 1 323 ? 19.986 -11.522 21.456 1.00 91.19 323 VAL A CA 1
ATOM 2499 C C . VAL A 1 323 ? 21.476 -11.789 21.646 1.00 91.19 323 VAL A C 1
ATOM 2501 O O . VAL A 1 323 ? 21.890 -12.893 22.012 1.00 91.19 323 VAL A O 1
ATOM 2504 N N . THR A 1 324 ? 22.300 -10.760 21.459 1.00 86.31 324 THR A N 1
ATOM 2505 C CA . THR A 1 324 ? 23.761 -10.774 21.668 1.00 86.31 324 THR A CA 1
ATOM 2506 C C . THR A 1 324 ? 24.521 -11.895 20.937 1.00 86.31 324 THR A C 1
ATOM 2508 O O . THR A 1 324 ? 25.416 -12.529 21.494 1.00 86.31 324 THR A O 1
ATOM 2511 N N . GLY A 1 325 ? 24.181 -12.141 19.675 1.00 83.75 325 GLY A N 1
ATOM 2512 C CA . GLY A 1 325 ? 24.771 -13.165 18.810 1.00 83.75 325 GLY A CA 1
ATOM 2513 C C . GLY A 1 325 ? 24.205 -14.568 19.032 1.00 83.75 325 GLY A C 1
ATOM 2514 O O . GLY A 1 325 ? 24.825 -15.548 18.638 1.00 83.75 325 GLY A O 1
ATOM 2515 N N . THR A 1 326 ? 23.060 -14.697 19.703 1.00 89.19 326 THR A N 1
ATOM 2516 C CA . THR A 1 326 ? 22.369 -15.981 19.880 1.00 89.19 326 THR A CA 1
ATOM 2517 C C . THR A 1 326 ? 20.935 -15.855 19.405 1.00 89.19 326 THR A C 1
ATOM 2519 O O . THR A 1 326 ? 20.192 -15.023 19.916 1.00 89.19 326 THR A O 1
ATOM 2522 N N . LEU A 1 327 ? 20.534 -16.687 18.447 1.00 92.25 327 LEU A N 1
ATOM 2523 C CA . LEU A 1 327 ? 19.142 -16.802 18.033 1.00 92.25 327 LEU A CA 1
ATOM 2524 C C . LEU A 1 327 ? 18.399 -17.725 18.993 1.00 92.25 327 LEU A C 1
ATOM 2526 O O . LEU A 1 327 ? 18.801 -18.870 19.187 1.00 92.25 327 LEU A O 1
ATOM 2530 N N . TYR A 1 328 ? 17.292 -17.240 19.540 1.00 94.88 328 TYR A N 1
ATOM 2531 C CA . TYR A 1 328 ? 16.375 -17.992 20.382 1.00 94.88 328 TYR A CA 1
ATOM 2532 C C . TYR A 1 328 ? 15.114 -18.327 19.599 1.00 94.88 328 TYR A C 1
ATOM 2534 O O . TYR A 1 328 ? 14.582 -17.483 18.880 1.00 94.88 328 TYR A O 1
ATOM 2542 N N . CYS A 1 329 ? 14.606 -19.539 19.796 1.00 96.12 329 CYS A N 1
ATOM 2543 C CA . CYS A 1 329 ? 13.274 -19.938 19.378 1.00 96.12 329 CYS A CA 1
ATOM 2544 C C . CYS A 1 329 ? 12.440 -20.253 20.616 1.00 96.12 329 CYS A C 1
ATOM 2546 O O . CYS A 1 329 ? 12.790 -21.135 21.405 1.00 96.12 329 CYS A O 1
ATOM 2548 N N . LEU A 1 330 ? 11.319 -19.561 20.772 1.00 96.38 330 LEU A N 1
ATOM 2549 C CA . LEU A 1 330 ? 10.357 -19.764 21.846 1.00 96.38 330 LEU A CA 1
ATOM 2550 C C . LEU A 1 330 ? 9.063 -20.359 21.286 1.00 96.38 330 LEU A C 1
ATOM 2552 O O . LEU A 1 330 ? 8.674 -20.074 20.156 1.00 96.38 330 LEU A O 1
ATOM 2556 N N . ASP A 1 331 ? 8.379 -21.164 22.089 1.00 94.19 331 ASP A N 1
ATOM 2557 C CA . ASP A 1 331 ? 6.992 -21.543 21.848 1.00 94.19 331 ASP A CA 1
ATOM 2558 C C . ASP A 1 331 ? 6.103 -20.300 21.980 1.00 94.19 331 ASP A C 1
ATOM 2560 O O . ASP A 1 331 ? 6.123 -19.637 23.019 1.00 94.19 331 ASP A O 1
ATOM 2564 N N . GLY A 1 332 ? 5.334 -19.967 20.943 1.00 90.00 332 GLY A N 1
ATOM 2565 C CA . GLY A 1 332 ? 4.535 -18.740 20.906 1.00 90.00 332 GLY A CA 1
ATOM 2566 C C . GLY A 1 332 ? 3.398 -18.722 21.926 1.00 90.00 332 GLY A C 1
ATOM 2567 O O . GLY A 1 332 ? 3.005 -17.654 22.389 1.00 90.00 332 GLY A O 1
ATOM 2568 N N . LYS A 1 333 ? 2.911 -19.895 22.342 1.00 88.88 333 LYS A N 1
ATOM 2569 C CA . LYS A 1 333 ? 1.816 -20.023 23.307 1.00 88.88 333 LYS A CA 1
ATOM 2570 C C . LYS A 1 333 ? 2.296 -19.966 24.751 1.00 88.88 333 LYS A C 1
ATOM 2572 O O . LYS A 1 333 ? 1.620 -19.378 25.590 1.00 88.88 333 LYS A O 1
ATOM 2577 N N . SER A 1 334 ? 3.432 -20.585 25.066 1.00 91.25 334 SER A N 1
ATOM 2578 C CA . SER A 1 334 ? 3.907 -20.710 26.447 1.00 91.25 334 SER A CA 1
ATOM 2579 C C . SER A 1 334 ? 5.159 -19.899 26.778 1.00 91.25 334 SER A C 1
ATOM 2581 O O . SER A 1 334 ? 5.592 -19.934 27.928 1.00 91.25 334 SER A O 1
ATOM 2583 N N . GLY A 1 335 ? 5.815 -19.281 25.793 1.00 91.56 335 GLY A N 1
ATOM 2584 C CA . GLY A 1 335 ? 7.086 -18.566 25.965 1.00 91.56 335 GLY A CA 1
ATOM 2585 C C . GLY A 1 335 ? 8.264 -19.477 26.319 1.00 91.56 335 GLY A C 1
ATOM 2586 O O . GLY A 1 335 ? 9.319 -19.012 26.745 1.00 91.56 335 GLY A O 1
ATOM 2587 N N . LYS A 1 336 ? 8.106 -20.800 26.187 1.00 95.06 336 LYS A N 1
ATOM 2588 C CA . LYS A 1 336 ? 9.156 -21.755 26.560 1.00 95.06 336 LYS A CA 1
ATOM 2589 C C . LYS A 1 336 ? 10.202 -21.792 25.464 1.00 95.06 336 LYS A C 1
ATOM 2591 O O . LYS A 1 336 ? 9.859 -22.015 24.309 1.00 95.06 336 LYS A O 1
ATOM 2596 N N . LYS A 1 337 ? 11.476 -21.656 25.831 1.00 97.12 337 LYS A N 1
ATOM 2597 C CA . LYS A 1 337 ? 12.581 -21.848 24.890 1.00 97.12 337 LYS A CA 1
ATOM 2598 C C . LYS A 1 337 ? 12.555 -23.270 24.330 1.00 97.12 337 LYS A C 1
ATOM 2600 O O . LYS A 1 337 ? 12.665 -24.232 25.088 1.00 97.12 337 LYS A O 1
ATOM 2605 N N . LEU A 1 338 ? 12.410 -23.372 23.015 1.00 96.06 338 LEU A N 1
ATOM 2606 C CA . LEU A 1 338 ? 12.469 -24.617 22.258 1.00 96.06 338 LEU A CA 1
ATOM 2607 C C . LEU A 1 338 ? 13.920 -24.957 21.918 1.00 96.06 338 LEU A C 1
ATOM 2609 O O . LEU A 1 338 ? 14.361 -26.076 22.166 1.00 96.06 338 LEU A O 1
ATOM 2613 N N . TRP A 1 339 ? 14.672 -23.978 21.411 1.00 96.38 339 TRP A N 1
ATOM 2614 C CA . TRP A 1 339 ? 16.094 -24.112 21.094 1.00 96.38 339 TRP A CA 1
ATOM 2615 C C . TRP A 1 339 ? 16.795 -22.747 21.043 1.00 96.38 339 TRP A C 1
ATOM 2617 O O . TRP A 1 339 ? 16.146 -21.698 21.041 1.00 96.38 339 TRP A O 1
ATOM 2627 N N . GLU A 1 340 ? 18.128 -22.772 21.014 1.00 94.31 340 GLU A N 1
ATOM 2628 C CA . GLU A 1 340 ? 18.975 -21.608 20.736 1.00 94.31 340 GLU A CA 1
ATOM 2629 C C . GLU A 1 340 ? 20.171 -21.996 19.851 1.00 94.31 340 GLU A C 1
ATOM 2631 O O . GLU A 1 340 ? 20.650 -23.128 19.932 1.00 94.31 340 GLU A O 1
ATOM 2636 N N . ASN A 1 341 ? 20.649 -21.071 19.015 1.00 89.50 341 ASN A N 1
ATOM 2637 C CA . ASN A 1 341 ? 21.847 -21.242 18.187 1.00 89.50 341 ASN A CA 1
ATOM 2638 C C . ASN A 1 341 ? 22.733 -19.986 18.279 1.00 89.50 341 ASN A C 1
ATOM 2640 O O . ASN A 1 341 ? 22.300 -18.886 17.937 1.00 89.50 341 ASN A O 1
ATOM 2644 N N . SER A 1 342 ? 23.977 -20.166 18.734 1.00 86.38 342 SER A N 1
ATOM 2645 C CA . SER A 1 342 ? 24.993 -19.105 18.864 1.00 86.38 342 SER A CA 1
ATOM 2646 C C . SER A 1 342 ? 26.133 -19.203 17.841 1.00 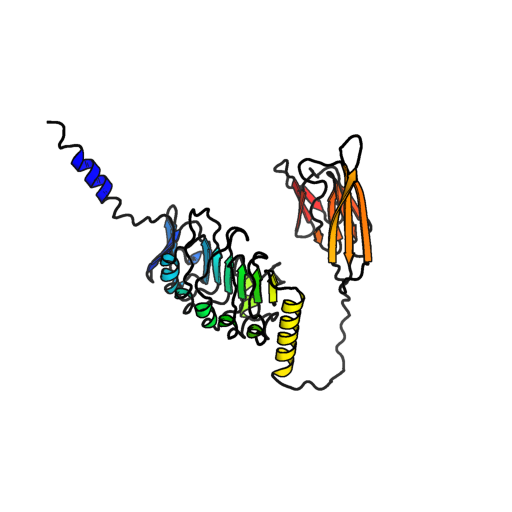86.38 342 SER A C 1
ATOM 2648 O O . SER A 1 342 ? 27.036 -18.372 17.854 1.00 86.38 342 SER A O 1
ATOM 2650 N N . ASN A 1 343 ? 26.157 -20.240 17.000 1.00 73.31 343 ASN A N 1
ATOM 2651 C CA . ASN A 1 343 ? 27.275 -20.509 16.091 1.00 73.31 343 ASN A CA 1
ATOM 2652 C C . ASN A 1 343 ? 27.144 -19.747 14.768 1.00 73.31 343 ASN A C 1
ATOM 2654 O O . ASN A 1 343 ? 28.153 -19.349 14.191 1.00 73.31 343 ASN A O 1
ATOM 2658 N N . ASP A 1 344 ? 25.908 -19.527 14.312 1.00 61.16 344 ASP A N 1
ATOM 2659 C CA . ASP A 1 344 ? 25.622 -19.065 12.948 1.00 61.16 344 ASP A CA 1
ATOM 2660 C C . ASP A 1 344 ? 24.995 -17.661 12.894 1.00 61.16 344 ASP A C 1
ATOM 2662 O O . ASP A 1 344 ? 24.373 -17.276 11.897 1.00 61.16 344 ASP A O 1
ATOM 2666 N N . VAL A 1 345 ? 25.145 -16.894 13.981 1.00 62.56 345 VAL A N 1
ATOM 2667 C CA . VAL A 1 345 ? 24.456 -15.619 14.203 1.00 62.56 345 VAL A CA 1
ATOM 2668 C C . VAL A 1 345 ? 25.462 -14.525 14.565 1.00 62.56 345 VAL A C 1
ATOM 2670 O O . VAL A 1 345 ? 25.994 -14.471 15.670 1.00 62.56 345 VAL A O 1
ATOM 2673 N N . GLY A 1 346 ? 25.739 -13.631 13.614 1.00 61.56 346 GLY A N 1
ATOM 2674 C CA . GLY A 1 346 ? 26.438 -12.374 13.885 1.00 61.56 346 GLY A CA 1
ATOM 2675 C C . GLY A 1 346 ? 25.415 -11.337 14.335 1.00 61.56 346 GLY A C 1
ATOM 2676 O O . GLY A 1 346 ? 24.453 -11.115 13.607 1.00 61.56 346 GLY A O 1
ATOM 2677 N N . GLY A 1 347 ? 25.593 -10.754 15.524 1.00 65.06 347 GLY A N 1
ATOM 2678 C CA . GLY A 1 347 ? 24.614 -9.848 16.141 1.00 65.06 347 GLY A CA 1
ATOM 2679 C C . GLY A 1 347 ? 24.112 -8.721 15.227 1.00 65.06 347 GLY A C 1
ATOM 2680 O O . GLY A 1 347 ? 24.792 -8.325 14.275 1.00 65.06 347 GLY A O 1
ATOM 2681 N N . GLY A 1 348 ? 22.912 -8.218 15.524 1.00 62.69 348 GLY A N 1
ATOM 2682 C CA . GLY A 1 348 ? 22.194 -7.298 14.641 1.00 62.69 348 GLY A CA 1
ATOM 2683 C C . GLY A 1 348 ? 21.599 -8.051 13.452 1.00 62.69 348 GLY A C 1
ATOM 2684 O O . GLY A 1 348 ? 21.833 -7.683 12.298 1.00 62.69 348 GLY A O 1
ATOM 2685 N N . ALA A 1 349 ? 20.914 -9.163 13.733 1.00 77.19 349 ALA A N 1
ATOM 2686 C CA . ALA A 1 349 ? 20.343 -10.025 12.707 1.00 77.19 349 ALA A CA 1
ATOM 2687 C C . ALA A 1 349 ? 18.957 -9.545 12.246 1.00 77.19 349 ALA A C 1
ATOM 2689 O O . ALA A 1 349 ? 18.106 -9.200 13.061 1.00 77.19 349 ALA A O 1
ATOM 2690 N N . VAL A 1 350 ? 18.696 -9.608 10.939 1.00 84.69 350 VAL A N 1
ATOM 2691 C CA . VAL A 1 350 ? 17.329 -9.560 10.393 1.00 84.69 350 VAL A CA 1
ATOM 2692 C C . VAL A 1 350 ? 16.852 -10.993 10.191 1.00 84.69 350 VAL A C 1
ATOM 2694 O O . VAL A 1 350 ? 17.549 -11.789 9.558 1.00 84.69 350 VAL A O 1
ATOM 2697 N N . ILE A 1 351 ? 15.679 -11.316 10.737 1.00 89.38 351 ILE A N 1
ATOM 2698 C CA . ILE A 1 351 ? 15.101 -12.663 10.734 1.00 89.38 351 ILE A CA 1
ATOM 2699 C C . ILE A 1 351 ? 13.993 -12.729 9.680 1.00 89.38 351 ILE A C 1
ATOM 2701 O O . ILE A 1 351 ? 13.028 -11.973 9.739 1.00 89.38 351 ILE A O 1
ATOM 2705 N N . TYR A 1 352 ? 14.108 -13.654 8.728 1.00 90.31 352 TYR A N 1
ATOM 2706 C CA . TYR A 1 352 ? 13.130 -13.847 7.659 1.00 90.31 352 TYR A CA 1
ATOM 2707 C C . TYR A 1 352 ? 12.680 -15.314 7.576 1.00 90.31 352 TYR A C 1
ATOM 2709 O O . TYR A 1 352 ? 13.410 -16.160 7.051 1.00 90.31 352 TYR A O 1
ATOM 2717 N N . PRO A 1 353 ? 11.497 -15.664 8.102 1.00 89.62 353 PRO A N 1
ATOM 2718 C CA . PRO A 1 353 ? 10.958 -17.008 7.985 1.00 89.62 353 PRO A CA 1
ATOM 2719 C C . PRO A 1 353 ? 10.373 -17.250 6.590 1.00 89.62 353 PRO A C 1
ATOM 2721 O O . PRO A 1 353 ? 9.590 -16.454 6.078 1.00 89.62 353 PRO A O 1
ATOM 2724 N N . TYR A 1 354 ? 10.713 -18.379 5.969 1.00 87.44 354 TYR A N 1
ATOM 2725 C CA . TYR A 1 354 ? 10.156 -18.763 4.674 1.00 87.44 354 TYR A CA 1
ATOM 2726 C C . TYR A 1 354 ? 10.199 -20.277 4.464 1.00 87.44 354 TYR A C 1
ATOM 2728 O O . TYR A 1 354 ? 11.240 -20.913 4.625 1.00 87.44 354 TYR A O 1
ATOM 2736 N N . ARG A 1 355 ? 9.055 -20.867 4.085 1.00 87.94 355 ARG A N 1
ATOM 2737 C CA . ARG A 1 355 ? 8.907 -22.293 3.715 1.00 87.94 355 ARG A CA 1
ATOM 2738 C C . ARG A 1 355 ? 9.556 -23.278 4.698 1.00 87.94 355 ARG A C 1
ATOM 2740 O O . ARG A 1 355 ? 10.223 -24.229 4.298 1.00 87.94 355 ARG A O 1
ATOM 2747 N N . GLY A 1 356 ? 9.348 -23.057 5.993 1.00 89.38 356 GLY A N 1
ATOM 2748 C CA . GLY A 1 356 ? 9.859 -23.955 7.033 1.00 89.38 356 GLY A CA 1
ATOM 2749 C C . GLY A 1 356 ? 11.306 -23.683 7.461 1.00 89.38 356 GLY A C 1
ATOM 2750 O O . GLY A 1 356 ? 11.865 -24.459 8.232 1.00 89.38 356 GLY A O 1
ATOM 2751 N N . LYS A 1 357 ? 11.913 -22.599 6.970 1.00 91.38 357 LYS A N 1
ATOM 2752 C CA . LYS A 1 357 ? 13.280 -22.181 7.288 1.00 91.38 357 LYS A CA 1
ATOM 2753 C C . LYS A 1 357 ? 13.307 -20.779 7.883 1.00 91.38 357 LYS A C 1
ATOM 2755 O O . LYS A 1 357 ? 12.407 -19.984 7.623 1.00 91.38 357 LYS A O 1
ATOM 2760 N N . ILE A 1 358 ? 14.350 -20.495 8.655 1.00 90.25 358 ILE A N 1
ATOM 2761 C CA . ILE A 1 358 ? 14.666 -19.182 9.210 1.00 90.25 358 ILE A CA 1
ATOM 2762 C C . ILE A 1 358 ? 15.929 -18.681 8.524 1.00 90.25 358 ILE A C 1
ATOM 2764 O O . ILE A 1 358 ? 17.005 -19.257 8.683 1.00 90.25 358 ILE A O 1
ATOM 2768 N N . TYR A 1 359 ? 15.780 -17.621 7.741 1.00 88.25 359 TYR A N 1
ATOM 2769 C CA . TYR A 1 359 ? 16.889 -16.941 7.096 1.00 88.25 359 TYR A CA 1
ATOM 2770 C C . TYR A 1 359 ? 17.360 -15.790 7.977 1.00 88.25 359 TYR A C 1
ATOM 2772 O O . TYR A 1 359 ? 16.544 -15.016 8.472 1.00 88.25 359 TYR A O 1
ATOM 2780 N N . LEU A 1 360 ? 18.670 -15.676 8.170 1.00 85.44 360 LEU A N 1
ATOM 2781 C CA . LEU A 1 360 ? 19.285 -14.615 8.958 1.00 85.44 360 LEU A CA 1
ATOM 2782 C C . LEU A 1 360 ? 20.269 -13.851 8.087 1.00 85.44 360 LEU A C 1
ATOM 2784 O O . LEU A 1 360 ? 21.092 -14.465 7.407 1.00 85.44 360 LEU A O 1
ATOM 2788 N N . THR A 1 361 ? 20.229 -12.526 8.157 1.00 81.62 361 THR A N 1
ATOM 2789 C CA . THR A 1 361 ? 21.299 -11.672 7.629 1.00 81.62 361 THR A CA 1
ATOM 2790 C C . THR A 1 361 ? 21.911 -10.883 8.770 1.00 81.62 361 THR A C 1
ATOM 2792 O O . THR A 1 361 ? 21.177 -10.224 9.503 1.00 81.62 361 THR A O 1
ATOM 2795 N N . SER A 1 362 ? 23.234 -10.936 8.917 1.00 71.25 362 SER A N 1
ATOM 2796 C CA . SER A 1 362 ? 23.950 -10.167 9.943 1.00 71.25 362 SER A CA 1
ATOM 2797 C C . SER A 1 362 ? 24.461 -8.839 9.395 1.00 71.25 362 SER A C 1
ATOM 2799 O O . SER A 1 362 ? 24.830 -8.734 8.225 1.00 71.25 362 SER A O 1
ATOM 2801 N N . TYR A 1 363 ? 24.549 -7.833 10.261 1.00 64.25 363 TYR A N 1
ATOM 2802 C CA . TYR A 1 363 ? 25.054 -6.511 9.892 1.00 64.25 363 TYR A CA 1
ATOM 2803 C C . TYR A 1 363 ? 26.519 -6.523 9.408 1.00 64.25 363 TYR A C 1
ATOM 2805 O O . TYR A 1 363 ? 26.904 -5.738 8.544 1.00 64.25 363 TYR A O 1
ATOM 2813 N N . TYR A 1 364 ? 27.352 -7.428 9.937 1.00 59.12 364 TYR A N 1
ATOM 2814 C CA . TYR A 1 364 ? 28.791 -7.478 9.645 1.00 59.12 364 TYR A CA 1
ATOM 2815 C C . TYR A 1 364 ? 29.182 -8.368 8.448 1.00 59.12 364 TYR A C 1
ATOM 2817 O O . TYR A 1 364 ? 30.377 -8.525 8.186 1.00 59.12 364 TYR A O 1
ATOM 2825 N N . GLY A 1 365 ? 28.243 -8.946 7.684 1.00 54.44 365 GLY A N 1
ATOM 2826 C CA . GLY A 1 365 ? 28.635 -9.749 6.521 1.00 54.44 365 GLY A CA 1
ATOM 2827 C C . GLY A 1 365 ? 27.529 -10.236 5.584 1.00 54.44 365 GLY A C 1
ATOM 2828 O O . GLY A 1 365 ? 26.358 -10.306 5.930 1.00 54.44 365 GLY A O 1
ATOM 2829 N N . ASN A 1 366 ? 27.959 -10.674 4.393 1.00 52.56 366 ASN A N 1
ATOM 2830 C CA . ASN A 1 366 ? 27.161 -11.293 3.318 1.00 52.56 366 ASN A CA 1
ATOM 2831 C C . ASN A 1 366 ? 26.637 -12.710 3.657 1.00 52.56 366 ASN A C 1
ATOM 2833 O O . ASN A 1 366 ? 26.399 -13.514 2.753 1.00 52.56 366 ASN A O 1
ATOM 2837 N N . VAL A 1 367 ? 26.545 -13.070 4.938 1.00 58.12 367 VAL A N 1
ATOM 2838 C CA . VAL A 1 367 ? 26.183 -14.427 5.360 1.00 58.12 367 VAL A CA 1
ATOM 2839 C C . VAL A 1 367 ? 24.673 -14.490 5.522 1.00 58.12 367 VAL A C 1
ATOM 2841 O O . VAL A 1 367 ? 24.122 -13.979 6.494 1.00 58.12 367 VAL A O 1
ATOM 2844 N N . LEU A 1 368 ? 24.023 -15.100 4.531 1.00 67.62 368 LEU A N 1
ATOM 2845 C CA . LEU A 1 368 ? 22.664 -15.605 4.653 1.00 67.62 368 LEU A CA 1
ATOM 2846 C C . LEU A 1 368 ? 22.745 -16.970 5.344 1.00 67.62 368 LEU A C 1
ATOM 2848 O O . LEU A 1 368 ? 23.023 -17.977 4.690 1.00 67.62 368 LEU A O 1
ATOM 2852 N N . THR A 1 369 ? 22.536 -17.008 6.656 1.00 82.31 369 THR A N 1
ATOM 2853 C CA . THR A 1 369 ? 22.371 -18.281 7.366 1.00 82.31 369 THR A CA 1
ATOM 2854 C C . THR A 1 369 ? 20.954 -18.782 7.107 1.00 82.31 369 THR A C 1
ATOM 2856 O O . THR A 1 369 ? 20.003 -18.011 7.197 1.00 82.31 369 THR A O 1
ATOM 2859 N N . CYS A 1 370 ? 20.798 -20.061 6.774 1.00 88.00 370 CYS A N 1
ATOM 2860 C CA . CYS A 1 370 ? 19.500 -20.712 6.616 1.00 88.00 370 CYS A CA 1
ATOM 2861 C C . CYS A 1 370 ? 19.406 -21.837 7.642 1.00 88.00 370 CYS A C 1
ATOM 2863 O O . CYS A 1 370 ? 20.126 -22.825 7.520 1.00 88.00 370 CYS A O 1
ATOM 2865 N N . LEU A 1 371 ? 18.533 -21.671 8.631 1.00 88.19 371 LEU A N 1
ATOM 2866 C CA . LEU A 1 371 ? 18.314 -22.638 9.700 1.00 88.19 371 LEU A CA 1
ATOM 2867 C C . LEU A 1 371 ? 16.966 -23.324 9.528 1.00 88.19 371 LEU A C 1
ATOM 2869 O O . LEU A 1 371 ? 15.991 -22.743 9.045 1.00 88.19 371 LEU A O 1
ATOM 2873 N N . ASP A 1 372 ? 16.884 -24.573 9.951 1.00 91.88 372 ASP A N 1
ATOM 2874 C CA . ASP A 1 372 ? 15.610 -25.248 10.120 1.00 91.88 372 ASP A CA 1
ATOM 2875 C C . ASP A 1 372 ? 14.763 -24.620 11.242 1.00 91.88 372 ASP A C 1
ATOM 2877 O O . ASP A 1 372 ? 15.257 -24.388 12.344 1.00 91.88 372 ASP A O 1
ATOM 2881 N N . LYS A 1 373 ? 13.472 -24.357 10.989 1.00 90.00 373 LYS A N 1
ATOM 2882 C CA . LYS A 1 373 ? 12.615 -23.652 11.961 1.00 90.00 373 LYS A CA 1
ATOM 2883 C C . LYS A 1 373 ? 12.408 -24.420 13.271 1.00 90.00 373 LYS A C 1
ATOM 2885 O O . LYS A 1 373 ? 12.164 -23.801 14.308 1.00 90.00 373 LYS A O 1
ATOM 2890 N N . ASP A 1 374 ? 12.450 -25.752 13.220 1.00 90.75 374 ASP A N 1
ATOM 2891 C CA . ASP A 1 374 ? 12.102 -26.612 14.351 1.00 90.75 374 ASP A CA 1
ATOM 2892 C C . ASP A 1 374 ? 13.343 -27.052 15.131 1.00 90.75 374 ASP A C 1
ATOM 2894 O O . ASP A 1 374 ? 13.251 -27.246 16.341 1.00 90.75 374 ASP A O 1
ATOM 2898 N N . SER A 1 375 ? 14.494 -27.178 14.463 1.00 91.25 375 SER A N 1
ATOM 2899 C CA . SER A 1 375 ? 15.744 -27.639 15.086 1.00 91.25 375 SER A CA 1
ATOM 2900 C C . SER A 1 375 ? 16.828 -26.572 15.250 1.00 91.25 375 SER A C 1
ATOM 2902 O O . SER A 1 375 ? 17.731 -26.769 16.060 1.00 91.25 375 SER A O 1
ATOM 2904 N N . GLY A 1 376 ? 16.757 -25.458 14.515 1.00 83.38 376 GLY A N 1
ATOM 2905 C CA . GLY A 1 376 ? 17.773 -24.402 14.548 1.00 83.38 376 GLY A CA 1
ATOM 2906 C C . GLY A 1 376 ? 19.124 -24.805 13.945 1.00 83.38 376 GLY A C 1
ATOM 2907 O O . GLY A 1 376 ? 20.120 -24.138 14.231 1.00 83.38 376 GLY A O 1
ATOM 2908 N N . ALA A 1 377 ? 19.157 -25.887 13.155 1.00 84.06 377 ALA A N 1
ATOM 2909 C CA . ALA A 1 377 ? 20.344 -26.473 12.523 1.00 84.06 377 ALA A CA 1
ATOM 2910 C C . ALA A 1 377 ? 20.374 -26.300 10.999 1.00 84.06 377 ALA A C 1
ATOM 2912 O O . ALA A 1 377 ? 19.294 -26.067 10.394 1.00 84.06 377 ALA A O 1
#

Foldseek 3Di:
DPDPVVVVVVVVVVVVVVPPPPPLAAWDDDLQKIKAFPQKDWPDPVQFPDDDVRITIGNLCRTQEMEHEQHDLVRLLRNLSNQNHAYYHYEHPDDDPDHDAHENQSVLNHQYQEYAYEYPDLVGAHHHPDCLSVLNNLNHQYYHRYRHLDQECLSVLNNLNHQADAHAHALVRYHPDLLSVLSVLNWVPDDPSLLVCLPPPPHQDPDSPDGDTGYHYHYNDDPVRVVVSVVSSPVNNVVPDDDDDDDDDDDDDDDDPPFDKDKDKDKDWDQDPPQRIFMKIKIWIATPVRHTQDMDMDTRHRDDPQGQKDDWDDDDQWIWMDGNQKIWIARNRHRHTQDIDNPQGAPPWDWDDDDQWTWIDHPVDPDTDIAGNRYRD

Secondary structure (DSSP, 8-state):
--SSHHHHHHHHHHHHTTS----SSSEEE-SS-EEEETT-EEE-GGGEEEEETTEEEE-GGG--EEEEES--HHHHHHGGG-TT--EEEEE--S--SSPPPB--GGGTTS--SEEEEE-S-TTSPPPBS-SHHHHT-TT--EEEEESS-----GGGTT-TT-SEEEEE--TT---S--GGGGG-TTTT---HHHHHGGGSTTSSBSSSS-B--EEEEESSS-HHHHHHHHHHHHHHHHHS---------------------EEEEEEEEEEETTTEEEEEEEEEEE-TTS-EEEEEEEEEEPP-TT-SBPPPEEETTEEEEEETTEEEEEETTT--EEEEE-SS--SSEEEEEETTEEEEEETTSS-EEEEETTT--

Sequence (377 aa):
MKKTTYILLVVIFSAILVLSGCSSKGITGNENEVRISIFGQLTPASAVISKEDGALVVDPKKVTSLQISSPSNADLKTLKYFVNLKYLRIDNNMERKKYDTYDLSPLQDLPLVGLDISGFEAAKPISIKSLEPLGNIESLAILDLNHCQVTSVEDLAGLTGLSRLSITDGKDFRIEDLSTLSNLTKLGEITDEVIDSKKWKYGPYITEDEPLLGLMISNGNSEEEVAALEEAILKNKNGSGQDSTNDSTKNSTKNDDSDSYYFKQYSSHKPDNKYGALLTVMLEAFDKKGEPVWNYSWENLKPTELDVASEAVAYDGKVYIEVTGTLYCLDGKSGKKLWENSNDVGGGAVIYPYRGKIYLTSYYGNVLTCLDKDSGA